Protein AF-A0A966YEK0-F1 (afdb_monomer)

Sequence (183 aa):
VADVGLSAVLDLAADDRSTSEAILEVGGLAARLVLQGGGRIACVAGLLDGRFVVAAWPLSGGGDAAPPITENFLGCDRQLFPAGLPARWQQTVPIAEATQPAPMRIGLRAIAGAARGVISRLVVWRDVCWLAHGSQNRWDVPPEQFFVLGDCPAASRDSRQWGPLPARAILGQVIPPASTSKR

Foldseek 3Di:
DWWKWKKFKKFKDFAQAWWKWKWWDAQQWIFIWIDGGGAIKIKIWTQDPNDTDIDMDGDDDPDDDDPFDWDQDPNDTDGDDDPDDPPVGDDGDTDPGDPDRDDTDIDMGTDDHDMDMDGPDMDMDTLPLPPQVPPDPDADADPQWAFDDDPPSSPDPGCSPVNTHGNVVDPDDDDDDPDPPDD

Mean predicted aligned error: 15.33 Å

Structure (mmCIF, N/CA/C/O backbone):
data_AF-A0A966YEK0-F1
#
_entry.id   AF-A0A966YEK0-F1
#
loop_
_atom_site.group_PDB
_atom_site.id
_atom_site.type_symbol
_atom_site.label_atom_id
_atom_site.label_alt_id
_atom_site.label_comp_id
_atom_site.label_asym_id
_atom_site.label_entity_id
_atom_site.label_seq_id
_atom_site.pdbx_PDB_ins_code
_atom_site.Cartn_x
_atom_site.Cartn_y
_atom_site.Cartn_z
_atom_site.occupancy
_atom_site.B_iso_or_equiv
_atom_site.auth_seq_id
_atom_site.auth_comp_id
_atom_site.auth_asym_id
_atom_site.auth_atom_id
_atom_site.pdbx_PDB_model_num
ATOM 1 N N . VAL A 1 1 ? -1.064 9.220 10.475 1.00 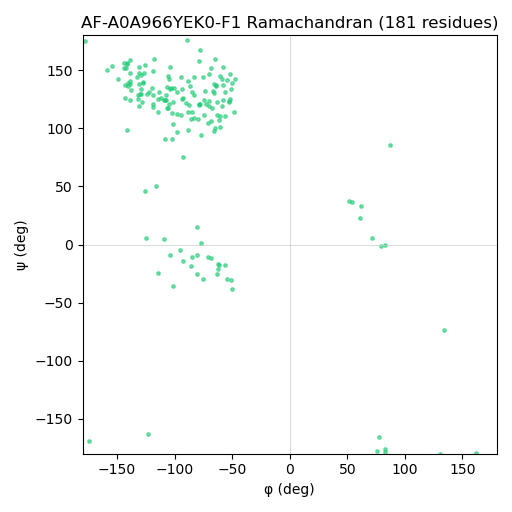51.22 1 VAL A N 1
ATOM 2 C CA . VAL A 1 1 ? -0.554 9.029 9.099 1.00 51.22 1 VAL A CA 1
ATOM 3 C C . VAL A 1 1 ? -1.375 7.908 8.498 1.00 51.22 1 VAL A C 1
ATOM 5 O O . VAL A 1 1 ? -1.586 6.931 9.198 1.00 51.22 1 VAL A O 1
ATOM 8 N N . ALA A 1 2 ? -1.967 8.096 7.318 1.00 60.78 2 ALA A N 1
ATOM 9 C CA . ALA A 1 2 ? -2.713 7.013 6.682 1.00 60.78 2 ALA A CA 1
ATOM 10 C C . ALA A 1 2 ? -1.697 6.067 6.042 1.00 60.78 2 ALA A C 1
ATOM 12 O O . ALA A 1 2 ? -0.919 6.515 5.202 1.00 60.78 2 ALA A O 1
ATOM 13 N N . ASP A 1 3 ? -1.702 4.801 6.443 1.00 76.06 3 ASP A N 1
ATOM 14 C CA . ASP A 1 3 ? -0.888 3.783 5.794 1.00 76.06 3 ASP A CA 1
ATOM 15 C C . ASP A 1 3 ? -1.487 3.517 4.413 1.00 76.06 3 ASP A C 1
ATOM 17 O O . ASP A 1 3 ? -2.585 2.981 4.247 1.00 76.06 3 ASP A O 1
ATOM 21 N N . VAL A 1 4 ? -0.811 4.049 3.405 1.00 83.06 4 VAL A N 1
ATOM 22 C CA . VAL A 1 4 ? -1.223 4.037 2.005 1.00 83.06 4 VAL A CA 1
ATOM 23 C C . VAL A 1 4 ? 0.002 3.816 1.151 1.00 83.06 4 VAL A C 1
ATOM 25 O O . VAL A 1 4 ? 1.120 4.165 1.534 1.00 83.06 4 VAL A O 1
ATOM 28 N N . GLY A 1 5 ? -0.215 3.302 -0.045 1.00 88.44 5 GLY A N 1
ATOM 29 C CA . GLY A 1 5 ? 0.845 3.189 -1.013 1.00 88.44 5 GLY A CA 1
ATOM 30 C C . GLY A 1 5 ? 0.359 2.702 -2.356 1.00 88.44 5 GLY A C 1
ATOM 31 O O . GLY A 1 5 ? -0.834 2.627 -2.656 1.00 88.44 5 GLY A O 1
ATOM 32 N N . LEU A 1 6 ? 1.330 2.370 -3.186 1.00 89.94 6 LEU A N 1
ATOM 33 C CA . LEU A 1 6 ? 1.117 1.826 -4.505 1.00 89.94 6 LEU A CA 1
ATOM 34 C C . LEU A 1 6 ? 1.973 0.583 -4.704 1.00 89.94 6 LEU A C 1
ATOM 36 O O . LEU A 1 6 ? 3.026 0.403 -4.091 1.00 89.94 6 LEU A O 1
ATOM 40 N N . SER A 1 7 ? 1.490 -0.289 -5.572 1.00 90.38 7 SER A N 1
ATOM 41 C CA . SER A 1 7 ? 2.252 -1.383 -6.150 1.00 90.38 7 SER A CA 1
ATOM 42 C C . SER A 1 7 ? 2.117 -1.302 -7.660 1.00 90.38 7 SER A C 1
ATOM 44 O O . SER A 1 7 ? 1.044 -0.987 -8.181 1.00 90.38 7 SER A O 1
ATOM 46 N N . ALA A 1 8 ? 3.209 -1.546 -8.365 1.00 91.69 8 ALA A N 1
ATOM 47 C CA . ALA A 1 8 ? 3.235 -1.457 -9.808 1.00 91.69 8 ALA A CA 1
ATOM 48 C C . ALA A 1 8 ? 4.094 -2.557 -10.424 1.00 91.69 8 ALA A C 1
ATOM 50 O O . ALA A 1 8 ? 5.005 -3.090 -9.787 1.00 91.69 8 ALA A O 1
ATOM 51 N N . VAL A 1 9 ? 3.784 -2.881 -11.676 1.00 91.75 9 VAL A N 1
ATOM 52 C CA . VAL A 1 9 ? 4.646 -3.679 -12.546 1.00 91.75 9 VAL A CA 1
ATOM 53 C C . VAL A 1 9 ? 5.150 -2.782 -13.665 1.00 91.75 9 VAL A C 1
ATOM 55 O O . VAL A 1 9 ? 4.360 -2.130 -14.350 1.00 91.75 9 VAL A O 1
ATOM 58 N N . LEU A 1 10 ? 6.469 -2.747 -13.816 1.00 90.88 10 LEU A N 1
ATOM 59 C CA . LEU A 1 10 ? 7.197 -2.029 -14.849 1.00 90.88 10 LEU A CA 1
ATOM 60 C C . LEU A 1 10 ? 7.683 -3.048 -15.876 1.00 90.88 10 LEU A C 1
ATOM 62 O O . LEU A 1 10 ? 8.433 -3.957 -15.525 1.00 90.88 10 LEU A O 1
ATOM 66 N N . ASP A 1 11 ? 7.281 -2.889 -17.131 1.00 90.69 11 ASP A N 1
ATOM 67 C CA . ASP A 1 11 ? 7.823 -3.676 -18.236 1.00 90.69 11 ASP A CA 1
ATOM 68 C C . ASP A 1 11 ? 8.822 -2.802 -19.003 1.00 90.69 11 ASP A C 1
ATOM 70 O O . ASP A 1 11 ? 8.448 -1.789 -19.602 1.00 90.69 11 ASP A O 1
ATOM 74 N N . LEU A 1 12 ? 10.103 -3.176 -18.944 1.00 88.56 12 LEU A N 1
ATOM 75 C CA . LEU A 1 12 ? 11.217 -2.473 -19.574 1.00 88.56 12 LEU A CA 1
ATOM 76 C C . LEU A 1 12 ? 11.703 -3.242 -20.805 1.00 88.56 12 LEU A C 1
ATOM 78 O O . LEU A 1 12 ? 12.214 -4.357 -20.702 1.00 88.56 12 LEU A O 1
ATOM 82 N N . ALA A 1 13 ? 11.589 -2.620 -21.972 1.00 87.00 13 ALA A N 1
ATOM 83 C CA . ALA A 1 13 ? 12.227 -3.056 -23.204 1.00 87.00 13 ALA A CA 1
ATOM 84 C C . ALA A 1 13 ? 13.519 -2.249 -23.390 1.00 87.00 13 ALA A C 1
ATOM 86 O O . ALA A 1 13 ? 13.485 -1.100 -23.842 1.00 87.00 13 ALA A O 1
ATOM 87 N N . ALA A 1 14 ? 14.644 -2.834 -22.980 1.00 81.00 14 ALA A N 1
ATOM 88 C CA . ALA A 1 14 ? 15.948 -2.185 -22.988 1.00 81.00 14 ALA A CA 1
ATOM 89 C C . ALA A 1 14 ? 17.077 -3.229 -23.092 1.00 81.00 14 ALA A C 1
ATOM 91 O O . ALA A 1 14 ? 16.889 -4.376 -22.686 1.00 81.00 14 ALA A O 1
ATOM 92 N N . ASP A 1 15 ? 18.231 -2.838 -23.637 1.00 80.00 15 ASP A N 1
ATOM 93 C CA . ASP A 1 15 ? 19.441 -3.670 -23.617 1.00 80.00 15 ASP A CA 1
ATOM 94 C C . ASP A 1 15 ? 20.137 -3.617 -22.242 1.00 80.00 15 ASP A C 1
ATOM 96 O O . ASP A 1 15 ? 19.839 -2.753 -21.418 1.00 80.00 15 ASP A O 1
ATOM 100 N N . ASP A 1 16 ? 21.098 -4.509 -21.989 1.00 76.31 16 ASP A N 1
ATOM 101 C CA . ASP A 1 16 ? 21.809 -4.597 -20.698 1.00 76.31 16 ASP A CA 1
ATOM 102 C C . ASP A 1 16 ? 22.610 -3.336 -20.330 1.00 76.31 16 ASP A C 1
ATOM 104 O O . ASP A 1 16 ? 23.014 -3.161 -19.179 1.00 76.31 16 ASP A O 1
ATOM 108 N N . ARG A 1 17 ? 22.867 -2.457 -21.305 1.00 78.31 17 ARG A N 1
ATOM 109 C CA . ARG A 1 17 ? 23.591 -1.190 -21.116 1.00 78.31 17 ARG A CA 1
ATOM 110 C C . ARG A 1 17 ? 22.652 -0.021 -20.841 1.00 78.31 17 ARG A C 1
ATOM 112 O O . ARG A 1 17 ? 23.101 1.039 -20.405 1.00 78.31 17 ARG A O 1
ATOM 119 N N . SER A 1 18 ? 21.362 -0.201 -21.088 1.00 84.00 18 SER A N 1
ATOM 120 C CA . SER A 1 18 ? 20.348 0.806 -20.857 1.00 84.00 18 SER A CA 1
ATOM 121 C C . SER A 1 18 ? 20.050 0.941 -19.373 1.00 84.00 18 SER A C 1
ATOM 123 O O . SER A 1 18 ? 20.049 -0.022 -18.604 1.00 84.00 18 SER A O 1
ATOM 125 N N . THR A 1 19 ? 19.785 2.174 -18.966 1.00 85.06 19 THR A N 1
ATOM 126 C CA . THR A 1 19 ? 19.440 2.515 -17.592 1.00 85.06 19 THR A CA 1
ATOM 127 C C . THR A 1 19 ? 18.179 3.365 -17.585 1.00 85.06 19 THR A C 1
ATOM 129 O O . THR A 1 19 ? 18.078 4.373 -18.290 1.00 85.06 19 THR A O 1
ATOM 132 N N . SER A 1 20 ? 17.221 2.957 -16.762 1.00 86.38 20 SER A N 1
ATOM 133 C CA . SER A 1 20 ? 15.974 3.664 -16.494 1.00 86.38 20 SER A CA 1
ATOM 134 C C . SER A 1 20 ? 15.889 4.062 -15.028 1.00 86.38 20 SER A C 1
ATOM 136 O O . SER A 1 20 ? 16.554 3.497 -14.165 1.00 86.38 20 SER A O 1
ATOM 138 N N . GLU A 1 21 ? 15.043 5.034 -14.745 1.00 88.00 21 GLU A N 1
ATOM 139 C CA . GLU A 1 21 ? 14.725 5.505 -13.413 1.00 88.00 21 GLU A CA 1
ATOM 140 C C . GLU A 1 21 ? 13.221 5.420 -13.187 1.00 88.00 21 GLU A C 1
ATOM 142 O O . GLU A 1 21 ? 12.446 5.931 -14.000 1.00 88.00 21 GLU A O 1
ATOM 147 N N . ALA A 1 22 ? 12.822 4.810 -12.072 1.00 87.62 22 ALA A N 1
ATOM 148 C CA . ALA A 1 22 ? 11.463 4.900 -11.562 1.00 87.62 22 ALA A CA 1
ATOM 149 C C . ALA A 1 22 ? 11.432 5.782 -10.310 1.00 87.62 22 ALA A C 1
ATOM 151 O O . ALA A 1 22 ? 12.203 5.566 -9.375 1.00 87.62 22 ALA A O 1
ATOM 152 N N . ILE A 1 23 ? 10.535 6.765 -10.293 1.00 88.19 23 ILE A N 1
ATOM 153 C CA . ILE A 1 23 ? 10.294 7.643 -9.144 1.00 88.19 23 ILE A CA 1
ATOM 154 C C . ILE A 1 23 ? 8.950 7.251 -8.543 1.00 88.19 23 ILE A C 1
ATOM 156 O O . ILE A 1 23 ? 7.949 7.229 -9.259 1.00 88.19 23 ILE A O 1
ATOM 160 N N . LEU A 1 24 ? 8.934 6.932 -7.250 1.00 86.69 24 LEU A N 1
ATOM 161 C CA . LEU A 1 24 ? 7.738 6.568 -6.496 1.00 86.69 24 LEU A CA 1
ATOM 162 C C . LEU A 1 24 ? 7.548 7.583 -5.376 1.00 86.69 24 LEU A C 1
ATOM 164 O O . LEU A 1 24 ? 8.426 7.700 -4.527 1.00 86.69 24 LEU A O 1
ATOM 168 N N . GLU A 1 25 ? 6.416 8.279 -5.353 1.00 86.62 25 GLU A N 1
ATOM 169 C CA . GLU A 1 25 ? 6.090 9.286 -4.340 1.00 86.62 25 GLU A CA 1
ATOM 170 C C . GLU A 1 25 ? 4.831 8.880 -3.569 1.00 86.62 25 GLU A C 1
ATOM 172 O O . GLU A 1 25 ? 3.797 8.582 -4.174 1.00 86.62 25 GLU A O 1
ATOM 177 N N . VAL A 1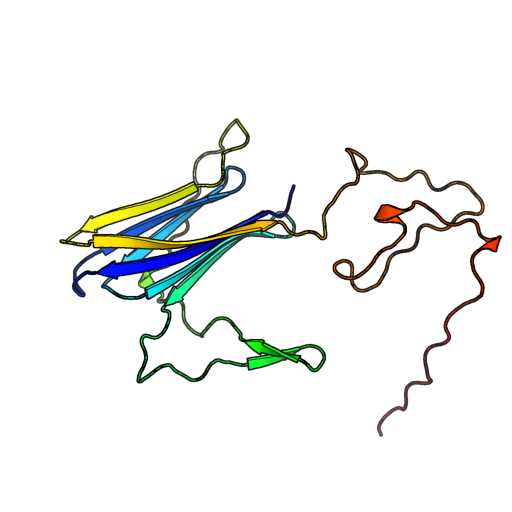 26 ? 4.909 8.876 -2.235 1.00 82.56 26 VAL A N 1
ATOM 178 C CA . VAL A 1 26 ? 3.791 8.606 -1.323 1.00 82.56 26 VAL A CA 1
ATOM 179 C C . VAL A 1 26 ? 3.910 9.490 -0.082 1.00 82.56 26 VAL A C 1
ATOM 181 O O . VAL A 1 26 ? 4.929 9.483 0.601 1.00 82.56 26 VAL A O 1
ATOM 184 N N . GLY A 1 27 ? 2.851 10.239 0.239 1.00 75.88 27 GLY A N 1
ATOM 185 C CA . GLY A 1 27 ? 2.766 10.995 1.495 1.00 75.88 27 GLY A CA 1
ATOM 186 C C . GLY A 1 27 ? 3.848 12.066 1.667 1.00 75.88 27 GLY A C 1
ATOM 187 O O . GLY A 1 27 ? 4.295 12.299 2.784 1.00 75.88 27 GLY A O 1
ATOM 188 N N . GLY A 1 28 ? 4.289 12.687 0.568 1.00 75.56 28 GLY A N 1
ATOM 189 C CA . GLY A 1 28 ? 5.357 13.697 0.568 1.00 75.56 28 GLY A CA 1
ATOM 190 C C . GLY A 1 28 ? 6.775 13.124 0.637 1.00 75.56 28 GLY A C 1
ATOM 191 O O . GLY A 1 28 ? 7.734 13.886 0.592 1.00 75.56 28 GLY A O 1
ATOM 192 N N . LEU A 1 29 ? 6.911 11.799 0.712 1.00 77.62 29 LEU A N 1
ATOM 193 C CA . LEU A 1 29 ? 8.180 11.088 0.623 1.00 77.62 29 LEU A CA 1
ATOM 194 C C . LEU A 1 29 ? 8.303 10.439 -0.746 1.00 77.62 29 LEU A C 1
ATOM 196 O O . LEU A 1 29 ? 7.304 10.096 -1.381 1.00 77.62 29 LEU A O 1
ATOM 200 N N . ALA A 1 30 ? 9.535 10.259 -1.200 1.00 80.69 30 ALA A N 1
ATOM 201 C CA . ALA A 1 30 ? 9.793 9.686 -2.501 1.00 80.69 30 ALA A CA 1
ATOM 202 C C . ALA A 1 30 ? 11.029 8.800 -2.495 1.00 80.69 30 ALA A C 1
ATOM 204 O O . ALA A 1 30 ? 11.966 9.008 -1.725 1.00 80.69 30 ALA A O 1
ATOM 205 N N . ALA A 1 31 ? 11.023 7.817 -3.385 1.00 79.75 31 ALA A N 1
ATOM 206 C CA . ALA A 1 31 ? 12.168 6.979 -3.669 1.00 79.75 31 ALA A CA 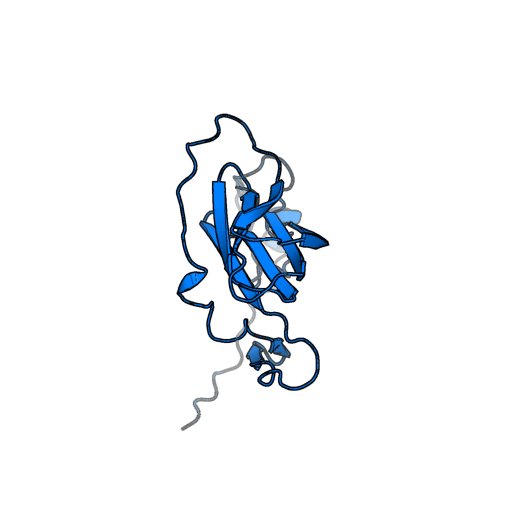1
ATOM 207 C C . ALA A 1 31 ? 12.476 6.973 -5.156 1.00 79.75 31 ALA A C 1
ATOM 209 O O . ALA A 1 31 ? 11.589 7.014 -6.012 1.00 79.75 31 ALA A O 1
ATOM 210 N N . ARG A 1 32 ? 13.770 6.857 -5.427 1.00 83.75 32 ARG A N 1
ATOM 211 C CA . ARG A 1 32 ? 14.346 6.713 -6.750 1.00 83.75 32 ARG A CA 1
ATOM 212 C C . ARG A 1 32 ? 14.862 5.287 -6.901 1.00 83.75 32 ARG A C 1
ATOM 214 O O . ARG A 1 32 ? 15.679 4.841 -6.105 1.00 83.75 32 ARG A O 1
ATOM 221 N N . LEU A 1 33 ? 14.404 4.578 -7.925 1.00 81.38 33 LEU A N 1
ATOM 222 C CA . LEU A 1 33 ? 14.909 3.258 -8.294 1.00 81.38 33 LEU A CA 1
ATOM 223 C C . LEU A 1 33 ? 15.690 3.372 -9.598 1.00 81.38 33 LEU A C 1
ATOM 225 O O . LEU A 1 33 ? 15.146 3.832 -10.600 1.00 81.38 33 LEU A O 1
ATOM 229 N N . VAL A 1 34 ? 16.948 2.931 -9.595 1.00 84.44 34 VAL A N 1
ATOM 230 C CA . VAL A 1 34 ? 17.792 2.892 -10.797 1.00 84.44 34 VAL A CA 1
ATOM 231 C C . VAL A 1 34 ? 17.758 1.479 -11.366 1.00 84.44 34 VAL A C 1
ATOM 233 O O . VAL A 1 34 ? 18.254 0.537 -10.758 1.00 84.44 34 VAL A O 1
ATOM 236 N N . LEU A 1 35 ? 17.148 1.322 -12.535 1.00 81.62 35 LEU A N 1
ATOM 237 C CA . LEU A 1 35 ? 16.867 0.038 -13.166 1.00 81.62 35 LEU A CA 1
ATOM 238 C C . LEU A 1 35 ? 17.815 -0.147 -14.351 1.00 81.62 35 LEU A C 1
ATOM 240 O O . LEU A 1 35 ? 17.796 0.638 -15.297 1.00 81.62 35 LEU A O 1
ATOM 244 N N . GLN A 1 36 ? 18.661 -1.170 -14.289 1.00 81.44 36 GLN A N 1
ATOM 245 C CA . GLN A 1 36 ? 19.602 -1.510 -15.361 1.00 81.44 36 GLN A CA 1
ATOM 246 C C . GLN A 1 36 ? 19.095 -2.708 -16.155 1.00 81.44 36 GLN A C 1
ATOM 248 O O . GLN A 1 36 ? 18.719 -3.713 -15.547 1.00 81.44 36 GLN A O 1
ATOM 253 N N . GLY A 1 37 ? 19.160 -2.615 -17.482 1.00 81.12 37 GLY A N 1
ATOM 254 C CA . GLY A 1 37 ? 18.690 -3.663 -18.381 1.00 81.12 37 GLY A CA 1
ATOM 255 C C . GLY A 1 37 ? 17.186 -3.626 -18.652 1.00 81.12 37 GLY A C 1
ATOM 256 O O . GLY A 1 37 ? 16.454 -2.747 -18.186 1.00 81.12 37 GLY A O 1
ATOM 257 N N . GLY A 1 38 ? 16.735 -4.596 -19.444 1.00 84.12 38 GLY A N 1
ATOM 258 C CA . GLY A 1 38 ? 15.321 -4.872 -19.678 1.00 84.12 38 GLY A CA 1
ATOM 259 C C . GLY A 1 38 ? 14.729 -5.860 -18.667 1.00 84.12 38 GLY A C 1
ATOM 260 O O . GLY A 1 38 ? 15.427 -6.423 -17.825 1.00 84.12 38 GLY A O 1
ATOM 261 N N . GLY A 1 39 ? 13.423 -6.095 -18.776 1.00 85.62 39 GLY A N 1
ATOM 262 C CA . GLY A 1 39 ? 12.703 -7.100 -17.996 1.00 85.62 39 GLY A CA 1
ATOM 263 C C . GLY A 1 39 ? 11.436 -6.574 -17.331 1.00 85.62 39 GLY A C 1
ATOM 264 O O . GLY A 1 39 ? 11.064 -5.408 -17.468 1.00 85.62 39 GLY A O 1
ATOM 265 N N . ARG A 1 40 ? 10.757 -7.468 -16.609 1.00 87.31 40 ARG A N 1
ATOM 266 C CA . ARG A 1 40 ? 9.568 -7.144 -15.815 1.00 87.31 40 ARG A CA 1
ATOM 267 C C . ARG A 1 40 ? 9.977 -6.949 -14.368 1.00 87.31 40 ARG A C 1
ATOM 269 O O . ARG A 1 40 ? 10.689 -7.782 -13.815 1.00 87.31 40 ARG A O 1
ATOM 276 N N . ILE A 1 41 ? 9.535 -5.867 -13.747 1.00 85.69 41 ILE A N 1
ATOM 277 C CA . ILE A 1 41 ? 9.949 -5.487 -12.395 1.00 85.69 41 ILE A CA 1
ATOM 278 C C . ILE A 1 41 ? 8.698 -5.160 -11.596 1.00 85.69 41 ILE A C 1
ATOM 280 O O . ILE A 1 41 ? 7.895 -4.329 -12.009 1.00 85.69 41 ILE A O 1
ATOM 284 N N . ALA A 1 42 ? 8.526 -5.809 -10.452 1.00 87.31 42 ALA A N 1
ATOM 285 C CA . ALA A 1 42 ? 7.535 -5.398 -9.472 1.00 87.31 42 ALA A CA 1
ATOM 286 C C . ALA A 1 42 ? 8.157 -4.366 -8.535 1.00 87.31 42 ALA A C 1
ATOM 288 O O . ALA A 1 42 ? 9.314 -4.500 -8.137 1.00 87.31 42 ALA A O 1
ATOM 289 N N . CYS A 1 43 ? 7.387 -3.352 -8.163 1.00 86.81 43 CYS A N 1
ATOM 290 C CA . CYS A 1 43 ? 7.774 -2.387 -7.146 1.00 86.81 43 CYS A CA 1
ATOM 291 C C . CYS A 1 43 ? 6.596 -2.045 -6.235 1.00 86.81 43 CYS A C 1
ATOM 293 O O . CYS A 1 43 ? 5.444 -2.002 -6.670 1.00 86.81 43 CYS A O 1
ATOM 295 N N . VAL A 1 44 ? 6.898 -1.772 -4.972 1.00 87.69 44 VAL A N 1
ATOM 296 C CA . VAL A 1 44 ? 5.960 -1.302 -3.955 1.00 87.69 44 VAL A CA 1
ATOM 297 C C . VAL A 1 44 ? 6.568 -0.097 -3.250 1.00 87.69 44 VAL A C 1
ATOM 299 O O . VAL A 1 44 ? 7.761 -0.092 -2.950 1.00 87.69 44 VAL A O 1
ATOM 302 N N . ALA A 1 45 ? 5.752 0.920 -2.999 1.00 87.81 45 ALA A N 1
ATOM 303 C CA . ALA A 1 45 ? 6.107 2.067 -2.176 1.00 87.81 45 ALA A CA 1
ATOM 304 C C . ALA A 1 45 ? 4.913 2.459 -1.313 1.00 87.81 45 ALA A C 1
ATOM 306 O O . ALA A 1 45 ? 3.784 2.468 -1.803 1.00 87.81 45 ALA A O 1
ATOM 307 N N . GLY A 1 46 ? 5.147 2.800 -0.052 1.00 86.56 46 GLY A N 1
ATOM 308 C CA . GLY A 1 46 ? 4.079 3.255 0.825 1.00 86.56 46 GLY A CA 1
ATOM 309 C C . GLY A 1 46 ? 4.540 3.656 2.212 1.00 86.56 46 GLY A C 1
ATOM 310 O O . GLY A 1 46 ? 5.706 3.505 2.570 1.00 86.56 46 GLY A O 1
ATOM 311 N N . LEU A 1 47 ? 3.595 4.174 2.984 1.00 80.31 47 LEU A N 1
ATOM 312 C CA . LEU A 1 47 ? 3.722 4.370 4.420 1.00 80.31 47 LEU A CA 1
ATOM 313 C C . LEU A 1 47 ? 3.136 3.140 5.117 1.00 80.31 47 LEU A C 1
ATOM 315 O O . LEU A 1 47 ? 2.002 2.760 4.831 1.00 80.31 47 LEU A O 1
ATOM 319 N N . LEU A 1 48 ? 3.933 2.512 5.978 1.00 74.06 48 LEU A N 1
ATOM 320 C CA . LEU A 1 48 ? 3.558 1.364 6.798 1.00 74.06 48 LEU A CA 1
ATOM 321 C C . LEU A 1 48 ? 3.977 1.649 8.241 1.00 74.06 48 LEU A C 1
ATOM 323 O O . LEU A 1 48 ? 5.164 1.871 8.495 1.00 74.06 48 LEU A O 1
ATOM 327 N N . ASP A 1 49 ? 3.027 1.690 9.172 1.00 69.56 49 ASP A N 1
ATOM 328 C CA . ASP A 1 49 ? 3.256 2.074 10.568 1.00 69.56 49 ASP A CA 1
ATOM 329 C C . ASP A 1 49 ? 4.010 3.415 10.694 1.00 69.56 49 ASP A C 1
ATOM 331 O O . ASP A 1 49 ? 4.905 3.593 11.526 1.00 69.56 49 ASP A O 1
ATOM 335 N N . GLY A 1 50 ? 3.702 4.369 9.804 1.00 67.31 50 GLY A N 1
ATOM 336 C CA . GLY A 1 50 ? 4.382 5.669 9.738 1.00 67.31 50 GLY A CA 1
ATOM 337 C C . GLY A 1 50 ? 5.821 5.637 9.200 1.00 67.31 50 GLY A C 1
ATOM 338 O O . GLY A 1 50 ? 6.483 6.675 9.185 1.00 67.31 50 GLY A O 1
ATOM 339 N N . ARG A 1 51 ? 6.316 4.486 8.732 1.00 71.50 51 ARG A N 1
ATOM 340 C CA . ARG A 1 51 ? 7.618 4.354 8.066 1.00 71.50 51 ARG A CA 1
ATOM 341 C C . ARG A 1 51 ? 7.437 4.290 6.560 1.00 71.50 51 ARG A C 1
ATOM 343 O O . ARG A 1 51 ? 6.596 3.552 6.057 1.00 71.50 51 ARG A O 1
ATOM 350 N N . PHE A 1 52 ? 8.260 5.031 5.830 1.00 76.31 52 PHE A N 1
ATOM 351 C CA . PHE A 1 52 ? 8.294 4.929 4.377 1.00 76.31 52 PHE A CA 1
ATOM 352 C C . PHE A 1 52 ? 9.069 3.686 3.960 1.00 76.31 52 PHE A C 1
ATOM 354 O O . PHE A 1 52 ? 10.242 3.527 4.303 1.00 76.31 52 PHE A O 1
ATOM 361 N N . VAL A 1 53 ? 8.394 2.805 3.235 1.00 78.75 53 VAL A N 1
ATOM 362 C CA . VAL A 1 53 ? 8.941 1.545 2.748 1.00 78.75 53 VAL A CA 1
ATOM 363 C C . VAL A 1 53 ? 8.886 1.529 1.234 1.00 78.75 53 VAL A C 1
ATOM 365 O O . VAL A 1 53 ? 7.869 1.875 0.632 1.00 78.75 53 VAL A O 1
ATOM 368 N N . VAL A 1 54 ? 9.989 1.112 0.617 1.00 80.38 54 VAL A N 1
ATOM 369 C CA . VAL A 1 54 ? 10.082 0.910 -0.827 1.00 80.38 54 VAL A CA 1
ATOM 370 C C . VAL A 1 54 ? 10.844 -0.373 -1.090 1.00 80.38 54 VAL A C 1
ATOM 372 O O . VAL A 1 54 ? 11.900 -0.607 -0.508 1.00 80.38 54 VAL A O 1
ATOM 375 N N . ALA A 1 55 ? 10.303 -1.202 -1.973 1.00 80.00 55 ALA A N 1
ATOM 376 C CA . ALA A 1 55 ? 10.955 -2.416 -2.430 1.00 80.00 55 ALA A CA 1
ATOM 377 C C . ALA A 1 55 ? 10.677 -2.632 -3.917 1.00 80.00 55 ALA A C 1
ATOM 379 O O . ALA A 1 55 ? 9.639 -2.223 -4.440 1.00 80.00 55 ALA A O 1
ATOM 380 N N . ALA A 1 56 ? 11.607 -3.293 -4.595 1.00 80.44 56 ALA A N 1
ATOM 381 C CA . ALA A 1 56 ? 11.443 -3.717 -5.975 1.00 80.44 56 ALA A CA 1
ATOM 382 C C . ALA A 1 56 ? 12.113 -5.071 -6.195 1.00 80.44 56 ALA A C 1
ATOM 384 O O . ALA A 1 56 ? 13.001 -5.456 -5.444 1.00 80.44 56 ALA A O 1
ATOM 385 N N . TRP A 1 57 ? 11.679 -5.825 -7.193 1.00 80.38 57 TRP A N 1
ATOM 386 C CA . TRP A 1 57 ? 12.307 -7.094 -7.546 1.00 80.38 57 TRP A CA 1
ATOM 387 C C . TRP A 1 57 ? 11.969 -7.472 -8.987 1.00 80.38 57 TRP A C 1
ATOM 389 O O . TRP A 1 57 ? 10.903 -7.100 -9.492 1.00 80.38 57 TRP A O 1
ATOM 399 N N . PRO A 1 58 ? 12.859 -8.204 -9.678 1.00 78.50 58 PRO A N 1
ATOM 400 C CA . PRO A 1 58 ? 12.531 -8.743 -10.986 1.00 78.50 58 PRO A CA 1
ATOM 401 C C . PRO A 1 58 ? 11.387 -9.755 -10.859 1.00 78.50 58 PRO A C 1
ATOM 403 O O . PRO A 1 58 ? 11.363 -10.593 -9.958 1.00 78.50 58 PRO A O 1
ATOM 406 N N . LEU A 1 59 ? 10.438 -9.686 -11.784 1.00 77.69 59 LEU A N 1
ATOM 407 C CA . LEU A 1 59 ? 9.462 -10.738 -12.012 1.00 77.69 59 LEU A CA 1
ATOM 408 C C . LEU A 1 59 ? 10.049 -11.683 -13.051 1.00 77.69 59 LEU A C 1
ATOM 410 O O . LEU A 1 59 ? 10.373 -11.264 -14.163 1.00 77.69 59 LEU A O 1
ATOM 414 N N . SER A 1 60 ? 10.190 -12.956 -12.697 1.00 68.69 60 SER A N 1
ATOM 415 C CA . SER A 1 60 ? 10.695 -13.958 -13.625 1.00 68.69 60 SER A CA 1
ATOM 416 C C . SER A 1 60 ? 9.792 -14.036 -14.859 1.00 68.69 60 SER A C 1
ATOM 418 O O . SER A 1 60 ? 8.597 -14.325 -14.761 1.00 68.69 60 SER A O 1
ATOM 420 N N . GLY A 1 61 ? 10.367 -13.762 -16.030 1.00 54.91 61 GLY A N 1
ATOM 421 C CA . GLY A 1 61 ? 9.814 -14.242 -17.293 1.00 54.91 61 GLY A CA 1
ATOM 422 C C . GLY A 1 61 ? 9.918 -15.765 -17.299 1.00 54.91 61 GLY A C 1
ATOM 423 O O . GLY A 1 61 ? 10.911 -16.298 -16.810 1.00 54.91 61 GLY A O 1
ATOM 424 N N . GLY A 1 62 ? 8.878 -16.462 -17.759 1.00 48.47 62 GLY A N 1
ATOM 425 C CA . GLY A 1 62 ? 8.800 -17.924 -17.696 1.00 48.47 62 GLY A CA 1
ATOM 426 C C . GLY A 1 62 ? 10.070 -18.634 -18.187 1.00 48.47 62 GLY A C 1
ATOM 427 O O . GLY A 1 62 ? 10.698 -18.193 -19.146 1.00 48.47 62 GLY A O 1
ATOM 428 N N . GLY A 1 63 ? 10.427 -19.729 -17.511 1.00 40.03 63 GLY A N 1
ATOM 429 C CA . GLY A 1 63 ? 11.569 -20.585 -17.841 1.00 40.03 63 GLY A CA 1
ATOM 430 C C . GLY A 1 63 ? 12.401 -20.940 -16.612 1.00 40.03 63 GLY A C 1
ATOM 431 O O . GLY A 1 63 ? 12.275 -22.044 -16.103 1.00 40.03 63 GLY A O 1
ATOM 432 N N . ASP A 1 64 ? 13.168 -19.977 -16.093 1.00 44.12 64 ASP A N 1
ATOM 433 C CA . ASP A 1 64 ? 14.191 -20.191 -15.050 1.00 44.12 64 ASP A CA 1
ATOM 434 C C . ASP A 1 64 ? 13.986 -19.277 -13.829 1.00 44.12 64 ASP A C 1
ATOM 436 O O . ASP A 1 64 ? 14.899 -18.624 -13.318 1.00 44.12 64 ASP A O 1
ATOM 440 N N . ALA A 1 65 ? 12.744 -19.183 -13.356 1.00 51.66 65 ALA A N 1
ATOM 441 C CA . ALA A 1 65 ? 12.462 -18.552 -12.075 1.00 51.66 65 ALA A CA 1
ATOM 442 C C . ALA A 1 65 ? 12.998 -19.447 -10.951 1.00 51.66 65 ALA A C 1
ATOM 444 O O . ALA A 1 65 ? 12.573 -20.599 -10.842 1.00 51.66 65 ALA A O 1
ATOM 445 N N . ALA A 1 66 ? 13.869 -18.924 -10.079 1.00 52.56 66 ALA A N 1
ATOM 446 C CA . ALA A 1 66 ? 14.086 -19.566 -8.786 1.00 52.56 66 ALA A CA 1
ATOM 447 C C . ALA A 1 66 ? 12.707 -19.797 -8.135 1.00 52.56 66 ALA A C 1
ATOM 449 O O . ALA A 1 66 ? 11.860 -18.895 -8.201 1.00 52.56 66 ALA A O 1
ATOM 450 N N . PRO A 1 67 ? 12.441 -20.992 -7.576 1.00 55.12 67 PRO A N 1
ATOM 451 C CA . PRO A 1 67 ? 11.127 -21.309 -7.043 1.00 55.12 67 PRO A CA 1
ATOM 452 C C . PRO A 1 67 ? 10.715 -20.245 -6.019 1.00 55.12 67 PRO A C 1
ATOM 454 O O . PRO A 1 67 ? 11.571 -19.746 -5.280 1.00 55.12 67 PRO A O 1
ATOM 457 N N . PRO A 1 68 ? 9.427 -19.859 -5.989 1.00 56.62 68 PRO A N 1
ATOM 458 C CA . PRO A 1 68 ? 8.937 -18.889 -5.025 1.00 56.62 68 PRO A CA 1
ATOM 459 C C . PRO A 1 68 ? 9.331 -19.343 -3.621 1.00 56.62 68 PRO A C 1
ATOM 461 O O . PRO A 1 68 ? 9.016 -20.458 -3.212 1.00 56.62 68 PRO A O 1
ATOM 464 N N . ILE A 1 69 ? 10.051 -18.487 -2.895 1.00 59.84 69 ILE A N 1
ATOM 465 C CA . ILE A 1 69 ? 10.364 -18.755 -1.495 1.00 59.84 69 ILE A CA 1
ATOM 466 C C . ILE A 1 69 ? 9.047 -18.610 -0.740 1.00 59.84 69 ILE A C 1
ATOM 468 O O . ILE A 1 69 ? 8.425 -17.548 -0.779 1.00 59.84 69 ILE A O 1
ATOM 472 N N . THR A 1 70 ? 8.600 -19.677 -0.093 1.00 59.53 70 THR A N 1
ATOM 473 C CA . THR A 1 70 ? 7.386 -19.676 0.722 1.00 59.53 70 THR A CA 1
ATOM 474 C C . THR A 1 70 ? 7.752 -19.892 2.177 1.00 59.53 70 THR A C 1
ATOM 476 O O . THR A 1 70 ? 8.491 -20.822 2.497 1.00 59.53 70 THR A O 1
ATOM 479 N N . GLU A 1 71 ? 7.217 -19.058 3.062 1.00 56.78 71 GLU A N 1
ATOM 480 C CA . GLU A 1 71 ? 7.216 -19.331 4.497 1.00 56.78 71 GLU A CA 1
ATOM 481 C C . GLU A 1 71 ? 5.817 -19.759 4.933 1.00 56.78 71 GLU A C 1
ATOM 483 O O . GLU A 1 71 ? 4.815 -19.223 4.451 1.00 56.78 71 GLU A O 1
ATOM 488 N N . ASN A 1 72 ? 5.742 -20.717 5.855 1.00 54.28 72 ASN A N 1
ATOM 489 C CA . ASN A 1 72 ? 4.477 -21.032 6.495 1.00 54.28 72 ASN A CA 1
ATOM 490 C C . ASN A 1 72 ? 4.218 -19.984 7.582 1.00 54.28 72 ASN A C 1
ATOM 492 O O . ASN A 1 72 ? 4.889 -19.967 8.615 1.00 54.28 72 ASN A O 1
ATOM 496 N N . PHE A 1 73 ? 3.257 -19.098 7.338 1.00 39.56 73 PHE A N 1
ATOM 497 C CA . PHE A 1 73 ? 2.834 -18.085 8.294 1.00 39.56 73 PHE A CA 1
ATOM 498 C C . PHE A 1 73 ? 1.395 -18.374 8.716 1.00 39.56 73 PHE A C 1
ATOM 500 O O . PHE A 1 73 ? 0.472 -18.294 7.905 1.00 39.56 73 PHE A O 1
ATOM 507 N N . LEU A 1 74 ? 1.205 -18.727 9.992 1.00 46.81 74 LEU A N 1
ATOM 508 C CA . LEU A 1 74 ? -0.101 -19.084 10.568 1.00 46.81 74 LEU A CA 1
ATOM 509 C C . LEU A 1 74 ? -0.840 -20.200 9.798 1.00 46.81 74 LEU A C 1
ATOM 511 O O . LEU A 1 74 ? -2.061 -20.169 9.678 1.00 46.81 74 LEU A O 1
ATOM 515 N N . GLY A 1 75 ? -0.113 -21.192 9.272 1.00 48.88 75 GLY A N 1
ATOM 516 C CA . GLY A 1 75 ? -0.707 -22.313 8.535 1.00 48.88 75 GLY A CA 1
ATOM 517 C C . GLY A 1 75 ? -0.999 -22.028 7.060 1.00 48.88 75 GLY A C 1
ATOM 518 O O . GLY A 1 75 ? -1.453 -22.930 6.361 1.00 48.88 75 GLY A O 1
ATOM 519 N N . CYS A 1 76 ? -0.706 -20.820 6.572 1.00 41.66 76 CYS A N 1
ATOM 520 C CA . CYS A 1 76 ? -0.811 -20.457 5.163 1.00 41.66 76 CYS A CA 1
ATOM 521 C C . CYS A 1 76 ? 0.581 -20.336 4.539 1.00 41.66 76 CYS A C 1
ATOM 523 O O . CYS A 1 76 ? 1.467 -19.695 5.110 1.00 41.66 76 CYS A O 1
ATOM 525 N N . ASP A 1 77 ? 0.754 -20.887 3.339 1.00 51.59 77 ASP A N 1
ATOM 526 C CA . ASP A 1 77 ? 1.974 -20.678 2.564 1.00 51.59 77 ASP A CA 1
ATOM 527 C C . ASP A 1 77 ? 1.961 -19.263 1.985 1.00 51.59 77 ASP A C 1
ATOM 529 O O . ASP A 1 77 ? 1.145 -18.910 1.128 1.00 51.59 77 ASP A O 1
ATOM 533 N N . ARG A 1 78 ? 2.862 -18.421 2.492 1.00 48.62 78 ARG A N 1
ATOM 534 C CA . ARG A 1 78 ? 3.017 -17.037 2.061 1.00 48.62 78 ARG A CA 1
ATOM 535 C C . ARG A 1 78 ? 4.215 -16.932 1.135 1.00 48.62 78 ARG A C 1
ATOM 537 O O . ARG A 1 78 ? 5.335 -17.247 1.527 1.00 48.62 78 ARG A O 1
ATOM 544 N N . GLN A 1 79 ? 3.987 -16.439 -0.080 1.00 56.25 79 GLN A N 1
ATOM 545 C CA . GLN A 1 79 ? 5.073 -16.104 -0.995 1.00 56.25 79 GLN A CA 1
ATOM 546 C C . GLN A 1 79 ? 5.860 -14.912 -0.435 1.00 56.25 79 GLN A C 1
ATOM 548 O O . GLN A 1 79 ? 5.316 -13.818 -0.259 1.00 56.25 79 GLN A O 1
ATOM 553 N N . LEU A 1 80 ? 7.134 -15.143 -0.139 1.00 57.62 80 LEU A N 1
ATOM 554 C CA . LEU A 1 80 ? 8.081 -14.120 0.275 1.00 57.62 80 LEU A CA 1
ATOM 555 C C . LEU A 1 80 ? 8.582 -13.328 -0.932 1.00 57.62 80 LEU A C 1
ATOM 557 O O . LEU A 1 80 ? 8.559 -13.797 -2.075 1.00 57.62 80 LEU A O 1
ATOM 561 N N . PHE A 1 81 ? 9.068 -12.115 -0.664 1.00 56.62 81 PHE A N 1
ATOM 562 C CA . PHE A 1 81 ? 9.836 -11.369 -1.654 1.00 56.62 81 PHE A CA 1
ATOM 563 C C . PHE A 1 81 ? 11.030 -12.232 -2.099 1.00 56.62 81 PHE A C 1
ATOM 565 O O . PHE A 1 81 ? 11.718 -12.791 -1.238 1.00 56.62 81 PHE A O 1
ATOM 572 N N . PRO A 1 82 ? 11.281 -12.381 -3.411 1.00 56.66 82 PRO A N 1
ATOM 573 C CA . PRO A 1 82 ? 12.423 -13.153 -3.881 1.00 56.66 82 PRO A CA 1
ATOM 574 C C . PRO A 1 82 ? 13.723 -12.565 -3.321 1.00 56.66 82 PRO A C 1
ATOM 576 O O . PRO A 1 82 ? 13.869 -11.347 -3.185 1.00 56.66 82 PRO A O 1
ATOM 579 N N . ALA A 1 83 ? 14.665 -13.440 -2.968 1.00 47.81 83 ALA A N 1
ATOM 580 C CA . ALA A 1 83 ? 15.941 -13.024 -2.407 1.00 47.81 83 ALA A CA 1
ATOM 581 C C . ALA A 1 83 ? 16.745 -12.195 -3.425 1.00 47.81 83 ALA A C 1
ATOM 583 O O . ALA A 1 83 ? 16.857 -12.566 -4.592 1.00 47.81 83 ALA A O 1
ATOM 584 N N . GLY A 1 84 ? 17.348 -11.099 -2.955 1.00 48.59 84 GLY A N 1
ATOM 585 C CA . GLY A 1 84 ? 18.284 -10.289 -3.733 1.00 48.59 84 GLY A CA 1
ATOM 586 C C . GLY A 1 84 ? 17.621 -9.209 -4.589 1.00 48.59 84 GLY A C 1
ATOM 587 O O . GLY A 1 84 ? 17.462 -9.358 -5.797 1.00 48.59 84 GLY A O 1
ATOM 588 N N . LEU A 1 85 ? 17.359 -8.045 -3.987 1.00 51.25 85 LEU A N 1
ATOM 589 C CA . LEU A 1 85 ? 17.408 -6.794 -4.744 1.00 51.25 85 LEU A CA 1
ATOM 590 C C . LEU A 1 85 ? 18.821 -6.684 -5.340 1.00 51.25 85 LEU A C 1
ATOM 592 O O . LEU A 1 85 ? 19.781 -6.716 -4.562 1.00 51.25 85 LEU A O 1
ATOM 596 N N . PRO A 1 86 ? 19.001 -6.526 -6.664 1.00 54.72 86 PRO A N 1
ATOM 597 C CA . PRO A 1 86 ? 20.319 -6.244 -7.211 1.00 54.72 86 PRO A CA 1
ATOM 598 C C . PRO A 1 86 ? 20.901 -5.037 -6.468 1.00 54.72 86 PRO A C 1
ATOM 600 O O . PRO A 1 86 ? 20.272 -3.983 -6.434 1.00 54.72 86 PRO A O 1
ATOM 603 N N . ALA A 1 87 ? 22.073 -5.180 -5.840 1.00 52.88 87 ALA A N 1
ATOM 604 C CA . ALA A 1 87 ? 22.669 -4.115 -5.016 1.00 52.88 87 ALA A CA 1
ATOM 605 C C . ALA A 1 87 ? 22.803 -2.790 -5.795 1.00 52.88 87 ALA A C 1
ATOM 607 O O . ALA A 1 87 ? 22.655 -1.704 -5.247 1.00 52.88 87 ALA A O 1
ATOM 608 N N . ARG A 1 88 ? 22.981 -2.905 -7.117 1.00 52.22 88 ARG A N 1
ATOM 609 C CA . ARG A 1 88 ? 23.028 -1.815 -8.101 1.00 52.22 88 ARG A CA 1
ATOM 610 C C . ARG A 1 88 ? 21.705 -1.068 -8.338 1.00 52.22 88 ARG A C 1
ATOM 612 O O . ARG A 1 88 ? 21.724 -0.043 -9.004 1.00 52.22 88 ARG A O 1
ATOM 619 N N . TRP A 1 89 ? 20.572 -1.578 -7.851 1.00 52.28 89 TRP A N 1
ATOM 620 C CA . TRP A 1 89 ? 19.247 -0.952 -7.994 1.00 52.28 89 TRP A CA 1
ATOM 621 C C . TRP A 1 89 ? 18.843 -0.099 -6.787 1.00 52.28 89 TRP A C 1
ATOM 623 O O . TRP A 1 89 ? 17.794 0.545 -6.808 1.00 52.28 89 TRP A O 1
ATOM 633 N N . GLN A 1 90 ? 19.657 -0.089 -5.729 1.00 53.12 90 GLN A N 1
ATOM 634 C CA . GLN A 1 90 ? 19.318 0.544 -4.461 1.00 53.12 90 GLN A CA 1
ATOM 635 C C . GLN A 1 90 ? 20.020 1.899 -4.337 1.00 53.12 90 GLN A C 1
ATOM 637 O O . GLN A 1 90 ? 21.211 1.967 -4.046 1.00 53.12 90 GLN A O 1
ATOM 642 N N . GLN A 1 91 ? 19.276 2.991 -4.528 1.00 52.53 91 GLN A N 1
ATOM 643 C CA . GLN A 1 91 ? 19.715 4.317 -4.096 1.00 52.53 91 GLN A CA 1
ATOM 644 C C . GLN A 1 91 ? 18.533 5.112 -3.534 1.00 52.53 91 GLN A C 1
ATOM 646 O O . GLN A 1 91 ? 17.768 5.727 -4.271 1.00 52.53 91 GLN A O 1
ATOM 651 N N . THR A 1 92 ? 18.402 5.140 -2.210 1.00 49.97 92 THR A N 1
ATOM 652 C CA . THR A 1 92 ? 17.427 5.999 -1.530 1.00 49.97 92 THR A CA 1
ATOM 653 C C . THR A 1 92 ? 17.969 7.425 -1.472 1.00 49.97 92 THR A C 1
ATOM 655 O O . THR A 1 92 ? 19.030 7.661 -0.896 1.00 49.97 92 THR A O 1
ATOM 658 N N . VAL A 1 93 ? 17.252 8.383 -2.060 1.00 52.31 93 VAL A N 1
ATOM 659 C CA . VAL A 1 93 ? 17.562 9.815 -1.950 1.00 52.31 93 VAL A CA 1
ATOM 660 C C . VAL A 1 93 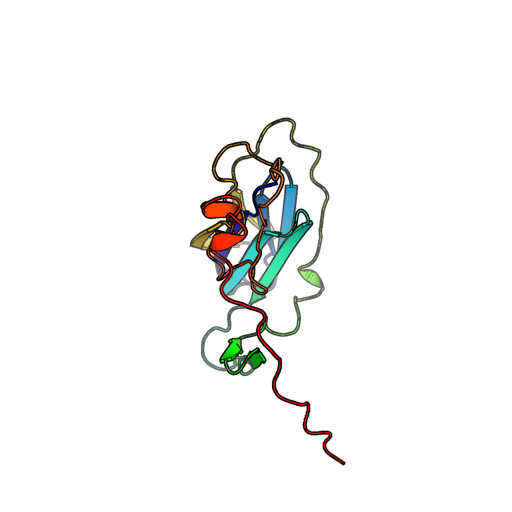? 16.418 10.477 -1.183 1.00 52.31 93 VAL A C 1
ATOM 662 O O . VAL A 1 93 ? 15.272 10.316 -1.600 1.00 52.31 93 VAL A O 1
ATOM 665 N N . PRO A 1 94 ? 16.681 11.207 -0.084 1.00 47.69 94 PRO A N 1
ATOM 666 C CA . PRO A 1 94 ? 15.653 12.016 0.560 1.00 47.69 94 PRO A CA 1
ATOM 667 C C . PRO A 1 94 ? 15.191 13.104 -0.416 1.00 47.69 94 PRO A C 1
ATOM 669 O O . PRO A 1 94 ? 16.013 13.890 -0.889 1.00 47.69 94 PRO A O 1
ATOM 672 N N . ILE A 1 95 ? 13.896 13.160 -0.733 1.00 51.97 95 ILE A N 1
ATOM 673 C CA . ILE A 1 95 ? 13.324 14.317 -1.433 1.00 51.97 95 ILE A CA 1
ATOM 674 C C . ILE A 1 95 ? 12.919 15.358 -0.387 1.00 51.97 95 ILE A C 1
ATOM 676 O O . ILE A 1 95 ? 12.396 15.008 0.670 1.00 51.97 95 ILE A O 1
ATOM 680 N N . ALA A 1 96 ? 13.232 16.624 -0.680 1.00 49.44 96 ALA A N 1
ATOM 681 C CA . ALA A 1 96 ? 12.937 17.772 0.168 1.00 49.44 96 ALA A CA 1
ATOM 682 C C . ALA A 1 96 ? 11.463 17.779 0.607 1.00 49.44 96 ALA A C 1
ATOM 684 O O . ALA A 1 96 ? 10.577 17.487 -0.196 1.00 49.44 96 ALA A O 1
ATOM 685 N N . GLU A 1 97 ? 11.227 18.114 1.877 1.00 46.09 97 GLU A N 1
ATOM 686 C CA . GLU A 1 97 ? 9.908 18.110 2.516 1.00 46.09 97 GLU A CA 1
ATOM 687 C C . GLU A 1 97 ? 8.858 18.838 1.661 1.00 46.09 97 GLU A C 1
ATOM 689 O O . GLU A 1 97 ? 8.918 20.052 1.453 1.00 46.09 97 GLU A O 1
ATOM 694 N N . ALA A 1 98 ? 7.870 18.094 1.159 1.00 44.59 98 ALA A N 1
ATOM 695 C CA . ALA A 1 98 ? 6.740 18.680 0.454 1.00 44.59 98 ALA A CA 1
ATOM 696 C C . ALA A 1 98 ? 5.781 19.347 1.458 1.00 44.59 98 ALA A C 1
ATOM 698 O O . ALA A 1 98 ? 5.270 18.708 2.373 1.00 44.59 98 ALA A O 1
ATOM 699 N N . THR A 1 99 ? 5.495 20.636 1.262 1.00 44.53 99 THR A N 1
ATOM 700 C CA . THR A 1 99 ? 4.681 21.480 2.166 1.00 44.53 99 THR A CA 1
ATOM 701 C C . THR A 1 99 ? 3.162 21.234 2.058 1.00 44.53 99 THR A C 1
ATOM 703 O O . THR A 1 99 ? 2.370 21.894 2.725 1.00 44.53 99 THR A O 1
ATOM 706 N N . GLN A 1 100 ? 2.722 20.300 1.212 1.00 45.19 100 GLN A N 1
ATOM 707 C CA . GLN A 1 100 ? 1.314 19.945 0.987 1.00 45.19 100 GLN A CA 1
ATOM 708 C C . GLN A 1 100 ? 1.161 18.423 0.869 1.00 45.19 100 GLN A C 1
ATOM 710 O O . GLN A 1 100 ? 2.148 17.757 0.548 1.00 45.19 100 GLN A O 1
ATOM 715 N N . PRO A 1 101 ?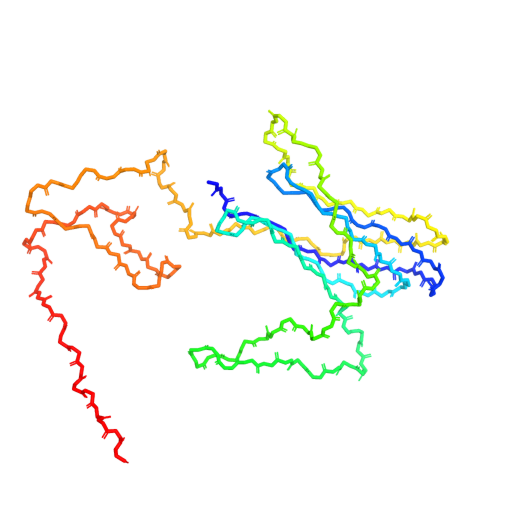 -0.040 17.842 1.095 1.00 52.69 101 PRO A N 1
ATOM 716 C CA . PRO A 1 101 ? -0.253 16.415 0.876 1.00 52.69 101 PRO A CA 1
ATOM 717 C C . PRO A 1 101 ? 0.009 16.086 -0.597 1.00 52.69 101 PRO A C 1
ATOM 719 O O . PRO A 1 101 ? -0.815 16.360 -1.470 1.00 52.69 101 PRO A O 1
ATOM 722 N N . ALA A 1 102 ? 1.190 15.538 -0.876 1.00 59.72 102 ALA A N 1
ATOM 723 C CA . ALA A 1 102 ? 1.570 15.179 -2.227 1.00 59.72 102 ALA A CA 1
ATOM 724 C C . ALA A 1 102 ? 0.671 14.024 -2.708 1.00 59.72 102 ALA A C 1
ATOM 726 O O . ALA A 1 102 ? 0.489 13.047 -1.969 1.00 59.72 102 ALA A O 1
ATOM 727 N N . PRO A 1 103 ? 0.095 14.107 -3.922 1.00 71.12 103 PRO A N 1
ATOM 728 C CA . PRO A 1 103 ? -0.585 12.966 -4.523 1.00 71.12 103 PRO A CA 1
ATOM 729 C C . PRO A 1 103 ? 0.388 11.784 -4.638 1.00 71.12 103 PRO A C 1
ATOM 731 O O . PRO A 1 103 ? 1.593 11.986 -4.768 1.00 71.12 103 PRO A O 1
ATOM 734 N N . MET A 1 104 ? -0.123 10.549 -4.619 1.00 84.38 104 MET A N 1
ATOM 735 C CA . MET A 1 104 ? 0.706 9.388 -4.957 1.00 84.38 104 MET A CA 1
ATOM 736 C C . MET A 1 104 ? 1.107 9.462 -6.428 1.00 84.38 104 MET A C 1
ATOM 738 O O . MET A 1 104 ? 0.248 9.654 -7.293 1.00 84.38 104 MET A O 1
ATOM 742 N N . ARG A 1 105 ? 2.398 9.304 -6.719 1.00 87.62 105 ARG A N 1
ATOM 743 C CA . ARG A 1 105 ? 2.926 9.379 -8.086 1.00 87.62 105 ARG A CA 1
ATOM 744 C C . ARG A 1 105 ? 3.846 8.209 -8.363 1.00 87.62 105 ARG A C 1
ATOM 746 O O . ARG A 1 105 ? 4.617 7.784 -7.508 1.00 87.62 105 ARG A O 1
ATOM 753 N N . ILE A 1 106 ? 3.786 7.734 -9.597 1.00 90.00 106 ILE A N 1
ATOM 754 C CA . ILE A 1 106 ? 4.801 6.862 -10.162 1.00 90.00 106 ILE A CA 1
ATOM 755 C C . ILE A 1 106 ? 5.184 7.399 -11.537 1.00 90.00 106 ILE A C 1
ATOM 757 O O . ILE A 1 106 ? 4.322 7.702 -12.362 1.00 90.00 106 ILE A O 1
ATOM 761 N N . GLY A 1 107 ? 6.481 7.566 -11.758 1.00 88.50 107 GLY A N 1
ATOM 762 C CA . GLY A 1 107 ? 7.048 8.022 -13.020 1.00 88.50 107 GLY A CA 1
ATOM 763 C C . GLY A 1 107 ? 8.151 7.081 -13.468 1.00 88.50 107 GLY A C 1
ATOM 764 O O . GLY A 1 107 ? 8.869 6.535 -12.637 1.00 88.50 107 GLY A O 1
ATOM 765 N N . LEU A 1 108 ? 8.285 6.903 -14.779 1.00 89.50 108 LEU A N 1
ATOM 766 C CA . LEU A 1 108 ? 9.323 6.081 -15.388 1.00 89.50 108 LEU A CA 1
ATOM 767 C C . LEU A 1 108 ? 10.019 6.886 -16.482 1.00 89.50 108 LEU A C 1
ATOM 769 O O . LEU A 1 108 ? 9.359 7.477 -17.338 1.00 89.50 108 LEU A O 1
ATOM 773 N N . ARG A 1 109 ? 11.350 6.920 -16.451 1.00 87.69 109 ARG A N 1
ATOM 774 C CA . ARG A 1 109 ? 12.168 7.701 -17.382 1.00 87.69 109 ARG A CA 1
ATOM 775 C C . ARG A 1 109 ? 13.418 6.926 -17.790 1.00 87.69 109 ARG A C 1
ATOM 777 O O . ARG A 1 109 ? 14.116 6.394 -16.940 1.00 87.69 109 ARG A O 1
ATOM 784 N N . ALA A 1 110 ? 13.758 6.935 -19.076 1.00 85.19 110 ALA A N 1
ATOM 785 C CA . ALA A 1 110 ? 15.071 6.491 -19.543 1.00 85.19 110 ALA A CA 1
ATOM 786 C C . ALA A 1 110 ? 16.144 7.540 -19.198 1.00 85.19 110 ALA A C 1
ATOM 788 O O . ALA A 1 110 ? 15.951 8.731 -19.463 1.00 85.19 110 ALA A O 1
ATOM 789 N N . ILE A 1 111 ? 17.268 7.110 -18.619 1.00 84.06 111 ILE A N 1
ATOM 790 C CA . ILE A 1 111 ? 18.388 7.996 -18.255 1.00 84.06 111 ILE A CA 1
ATOM 791 C C . ILE A 1 111 ? 19.666 7.715 -19.053 1.00 84.06 111 ILE A C 1
ATOM 793 O O . ILE A 1 111 ? 20.461 8.631 -19.247 1.00 84.06 111 ILE A O 1
ATOM 797 N N . ALA A 1 112 ? 19.844 6.497 -19.570 1.00 82.81 112 ALA A N 1
ATOM 798 C CA . ALA A 1 112 ? 20.905 6.153 -20.516 1.00 82.81 112 ALA A CA 1
ATOM 799 C C . ALA A 1 112 ? 20.449 5.029 -21.459 1.00 82.81 112 ALA A C 1
ATOM 801 O O . ALA A 1 112 ? 19.768 4.100 -21.028 1.00 82.81 112 ALA A O 1
ATOM 802 N N . GLY A 1 113 ? 20.850 5.093 -22.731 1.00 78.25 113 GLY A N 1
ATOM 803 C CA . GLY A 1 113 ? 20.453 4.114 -23.751 1.00 78.25 113 GLY A CA 1
ATOM 804 C C . GLY A 1 113 ? 19.015 4.286 -24.261 1.00 78.25 113 GLY A C 1
ATOM 805 O O . GLY A 1 113 ? 18.304 5.223 -23.895 1.00 78.25 113 GLY A O 1
ATOM 806 N N . ALA A 1 114 ? 18.596 3.382 -25.148 1.00 66.25 114 ALA A N 1
ATOM 807 C CA . ALA A 1 114 ? 17.256 3.364 -25.728 1.00 66.25 114 ALA A CA 1
ATOM 808 C C . ALA A 1 114 ? 16.334 2.454 -24.903 1.00 66.25 114 ALA A C 1
ATOM 810 O O . ALA A 1 114 ? 16.014 1.341 -25.312 1.00 66.25 114 ALA A O 1
ATOM 811 N N . ALA A 1 115 ? 15.904 2.928 -23.734 1.00 74.88 115 ALA A N 1
ATOM 812 C CA . ALA A 1 115 ? 14.933 2.213 -22.913 1.00 74.88 115 ALA A CA 1
ATOM 813 C C . ALA A 1 115 ? 13.504 2.680 -23.223 1.00 74.88 115 ALA A C 1
ATOM 815 O O . ALA A 1 115 ? 13.191 3.870 -23.136 1.00 74.88 115 ALA A O 1
ATOM 816 N N . ARG A 1 116 ? 12.616 1.737 -23.553 1.00 82.88 116 ARG A N 1
ATOM 817 C CA . ARG A 1 116 ? 11.163 1.950 -23.514 1.00 82.88 116 ARG A CA 1
ATOM 818 C C . ARG A 1 116 ? 10.613 1.247 -22.289 1.00 82.88 116 ARG A C 1
ATOM 820 O O . ARG A 1 116 ? 10.943 0.095 -22.039 1.00 82.88 116 ARG A O 1
ATOM 827 N N . GLY A 1 117 ? 9.765 1.933 -21.541 1.00 85.94 117 GLY A N 1
ATOM 828 C CA . GLY A 1 117 ? 9.188 1.388 -20.327 1.00 85.94 117 GLY A CA 1
ATOM 829 C C . GLY A 1 117 ? 7.718 1.740 -20.216 1.00 85.94 117 GLY A C 1
ATOM 830 O O . GLY A 1 117 ? 7.323 2.855 -20.557 1.00 85.94 117 GLY A O 1
ATOM 831 N N . VAL A 1 118 ? 6.918 0.796 -19.734 1.00 90.88 118 VAL A N 1
ATOM 832 C CA . VAL A 1 118 ? 5.501 1.013 -19.438 1.00 90.88 118 VAL A CA 1
ATOM 833 C C . VAL A 1 118 ? 5.166 0.508 -18.044 1.00 90.88 118 VAL A C 1
ATOM 835 O O . VAL A 1 118 ? 5.736 -0.469 -17.562 1.00 90.88 118 VAL A O 1
ATOM 838 N N . ILE A 1 119 ? 4.213 1.177 -17.403 1.00 92.00 119 ILE A N 1
ATOM 839 C CA . ILE A 1 119 ? 3.599 0.702 -16.165 1.00 92.00 119 ILE A CA 1
ATOM 840 C C . ILE A 1 119 ? 2.427 -0.187 -16.582 1.00 92.00 119 ILE A C 1
ATOM 842 O O . ILE A 1 119 ? 1.371 0.320 -16.954 1.00 92.00 119 ILE A O 1
ATOM 846 N N . SER A 1 120 ? 2.619 -1.504 -16.588 1.00 91.62 120 SER A N 1
ATOM 847 C CA . SER A 1 120 ? 1.613 -2.450 -17.095 1.00 91.62 120 SER A CA 1
ATOM 848 C C . SER A 1 120 ? 0.578 -2.861 -16.059 1.00 91.62 120 SER A C 1
ATOM 850 O O . SER A 1 120 ? -0.507 -3.328 -16.405 1.00 91.62 120 SER A O 1
ATOM 852 N N . ARG A 1 121 ? 0.881 -2.657 -14.776 1.00 90.94 121 ARG A N 1
ATOM 853 C CA . ARG A 1 121 ? -0.073 -2.821 -13.682 1.00 90.94 121 ARG A CA 1
ATOM 854 C C . ARG A 1 121 ? 0.177 -1.752 -12.637 1.00 90.94 121 ARG A C 1
ATOM 856 O O . ARG A 1 121 ? 1.324 -1.508 -12.284 1.00 90.94 121 ARG A O 1
ATOM 863 N N . LEU A 1 122 ? -0.894 -1.162 -12.123 1.00 92.00 122 LEU A N 1
ATOM 864 C CA . LEU A 1 122 ? -0.854 -0.213 -11.020 1.00 92.00 122 LEU A CA 1
ATOM 865 C C . LEU A 1 122 ? -2.018 -0.521 -10.084 1.00 92.00 122 LEU A C 1
ATOM 867 O O . LEU A 1 122 ? -3.169 -0.568 -10.513 1.00 92.00 122 LEU A O 1
ATOM 871 N N . VAL A 1 123 ? -1.712 -0.747 -8.814 1.00 89.12 123 VAL A N 1
ATOM 872 C CA . VAL A 1 123 ? -2.702 -0.935 -7.758 1.00 89.12 123 VAL A CA 1
ATOM 873 C C . VAL A 1 123 ? -2.350 0.009 -6.627 1.00 89.12 123 VAL A C 1
ATOM 875 O O . VAL A 1 123 ? -1.248 -0.044 -6.083 1.00 89.12 123 VAL A O 1
ATOM 878 N N . VAL A 1 124 ? -3.301 0.860 -6.270 1.00 86.31 124 VAL A N 1
ATOM 879 C CA . VAL A 1 124 ? -3.232 1.659 -5.052 1.00 86.31 124 VAL A CA 1
ATOM 880 C C . VAL A 1 124 ? -3.771 0.813 -3.913 1.00 86.31 124 VAL A C 1
ATOM 882 O O . VAL A 1 124 ? -4.838 0.211 -4.034 1.00 86.31 124 VAL A O 1
ATOM 885 N N . TRP A 1 125 ? -3.035 0.768 -2.813 1.00 78.19 125 TRP A N 1
ATOM 886 C CA . TRP A 1 125 ? -3.466 0.109 -1.598 1.00 78.19 125 TRP A CA 1
ATOM 887 C C . TRP A 1 125 ? -3.556 1.126 -0.470 1.00 78.19 125 TRP A C 1
ATOM 889 O O . TRP A 1 125 ? -2.846 2.129 -0.408 1.00 78.19 125 TRP A O 1
ATOM 899 N N . ARG A 1 126 ? -4.483 0.851 0.431 1.00 69.81 126 ARG A N 1
ATOM 900 C CA . ARG A 1 126 ? -4.605 1.527 1.707 1.00 69.81 126 ARG A CA 1
ATOM 901 C C . ARG A 1 126 ? -4.683 0.432 2.737 1.00 69.81 126 ARG A C 1
ATOM 903 O O . ARG A 1 126 ? -5.430 -0.526 2.538 1.00 69.81 126 ARG A O 1
ATOM 910 N N . ASP A 1 127 ? -3.924 0.577 3.806 1.00 64.56 127 ASP A N 1
ATOM 911 C CA . ASP A 1 127 ? -4.148 -0.258 4.958 1.00 64.56 127 ASP A CA 1
ATOM 912 C C . ASP A 1 127 ? -5.548 0.051 5.506 1.00 64.56 127 ASP A C 1
ATOM 914 O O . ASP A 1 127 ? -5.855 1.153 5.976 1.00 64.56 127 ASP A O 1
ATOM 918 N N . VAL A 1 128 ? -6.438 -0.926 5.361 1.00 49.38 128 VAL A N 1
ATOM 919 C CA . VAL A 1 128 ? -7.831 -0.844 5.811 1.00 49.38 128 VAL A CA 1
ATOM 920 C C . VAL A 1 128 ? -7.893 -0.887 7.346 1.00 49.38 128 VAL A C 1
ATOM 922 O O . VAL A 1 128 ? -8.920 -0.556 7.938 1.00 49.38 128 VAL A O 1
ATOM 925 N N . CYS A 1 129 ? -6.777 -1.210 8.006 1.00 44.88 129 CYS A N 1
ATOM 926 C CA . CYS A 1 129 ? -6.681 -1.380 9.452 1.00 44.88 129 CYS A CA 1
ATOM 927 C C . CYS A 1 129 ? -6.558 -0.051 10.223 1.00 44.88 129 CYS A C 1
ATOM 929 O O . CYS A 1 129 ? -6.729 -0.038 11.442 1.00 44.88 129 CYS A O 1
ATOM 931 N N . TRP A 1 130 ? -6.362 1.071 9.516 1.00 41.84 130 TRP A N 1
ATOM 932 C CA . TRP A 1 130 ? -6.367 2.440 10.052 1.00 41.84 130 TRP A CA 1
ATOM 933 C C . TRP A 1 130 ? -7.512 3.286 9.470 1.00 41.84 130 TRP A C 1
ATOM 935 O O . TRP A 1 130 ? -7.340 4.418 8.999 1.00 41.84 130 TRP A O 1
ATOM 945 N N . LEU A 1 131 ? -8.737 2.762 9.513 1.00 41.28 131 LEU A N 1
ATOM 946 C CA . LEU A 1 131 ? -9.898 3.645 9.529 1.00 41.28 131 LEU A CA 1
ATOM 947 C C . LEU A 1 131 ? -10.034 4.209 10.942 1.00 41.28 131 LEU A C 1
ATOM 949 O O . LEU A 1 131 ? -10.685 3.617 11.799 1.00 41.28 131 LEU A O 1
ATOM 953 N N . ALA A 1 132 ? -9.466 5.394 11.167 1.00 40.81 132 ALA A N 1
ATOM 954 C CA . ALA A 1 132 ? -10.113 6.298 12.101 1.00 40.81 132 ALA A CA 1
ATOM 955 C C . ALA A 1 132 ? -11.540 6.496 11.563 1.00 40.81 132 ALA A C 1
ATOM 957 O O . ALA A 1 132 ? -11.732 7.030 10.466 1.00 40.81 132 ALA A O 1
ATOM 958 N N . HIS A 1 133 ? -12.545 5.969 12.262 1.00 39.81 133 HIS A N 1
ATOM 959 C CA . HIS A 1 133 ? -13.910 6.419 12.031 1.00 39.81 133 HIS A CA 1
ATOM 960 C C . HIS A 1 1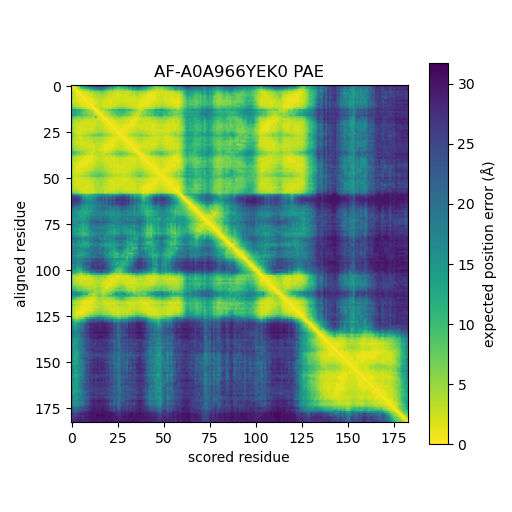33 ? -13.950 7.884 12.485 1.00 39.81 133 HIS A C 1
ATOM 962 O O . HIS A 1 133 ? -13.997 8.181 13.674 1.00 39.81 133 HIS A O 1
ATOM 968 N N . GLY A 1 134 ? -13.829 8.806 11.526 1.00 48.62 134 GLY A N 1
ATOM 969 C CA . GLY A 1 134 ? -13.727 10.242 11.792 1.00 48.62 134 GLY A CA 1
ATOM 970 C C . GLY A 1 134 ? -12.339 10.695 12.267 1.00 48.62 134 GLY A C 1
ATOM 971 O O . GLY A 1 134 ? -11.347 9.987 12.139 1.00 48.62 134 GLY A O 1
ATOM 972 N N . SER A 1 135 ? -12.251 11.910 12.807 1.00 49.22 135 SER A N 1
ATOM 973 C CA . SER A 1 135 ? -11.013 12.511 13.334 1.00 49.22 135 SER A CA 1
ATOM 974 C C . SER A 1 135 ? -10.647 12.028 14.746 1.00 49.22 135 SER A C 1
ATOM 976 O O . SER A 1 135 ? -9.860 12.673 15.439 1.00 49.22 135 SER A O 1
ATOM 978 N N . GLN A 1 136 ? -11.258 10.939 15.213 1.00 60.31 136 GLN A N 1
ATOM 979 C CA . GLN A 1 136 ? -11.186 10.523 16.605 1.00 60.31 136 GLN A CA 1
ATOM 980 C C . GLN A 1 136 ? -9.932 9.680 16.863 1.00 60.31 136 GLN A C 1
ATOM 982 O O . GLN A 1 136 ? -9.828 8.533 16.440 1.00 60.31 136 GLN A O 1
ATOM 987 N N . ASN A 1 137 ? -8.969 10.271 17.571 1.00 65.50 137 ASN A N 1
ATOM 988 C CA . ASN A 1 137 ? -7.718 9.639 18.006 1.00 65.50 137 ASN A CA 1
ATOM 989 C C . ASN A 1 137 ? -7.671 9.387 19.526 1.00 65.50 137 ASN A C 1
ATOM 991 O O . ASN A 1 137 ? -6.646 8.956 20.050 1.00 65.50 137 ASN A O 1
ATOM 995 N N . ARG A 1 138 ? -8.771 9.676 20.230 1.00 73.81 138 ARG A N 1
ATOM 996 C CA . ARG A 1 138 ? -8.920 9.548 21.679 1.00 73.81 138 ARG A CA 1
ATOM 997 C C . ARG A 1 138 ? -10.293 8.974 22.013 1.00 73.81 138 ARG A C 1
ATOM 999 O O . ARG A 1 138 ? -11.303 9.400 21.450 1.00 73.81 138 ARG A O 1
ATOM 1006 N N . TRP A 1 139 ? -10.309 8.058 22.975 1.00 79.56 139 TRP A N 1
ATOM 1007 C CA . TRP A 1 139 ? -11.521 7.505 23.564 1.00 79.56 139 TRP A CA 1
ATOM 1008 C C . TRP A 1 139 ? -11.549 7.839 25.047 1.00 79.56 139 TRP A C 1
ATOM 1010 O O . TRP A 1 139 ? -10.663 7.426 25.793 1.00 79.56 139 TRP A O 1
ATOM 1020 N N . ASP A 1 140 ? -12.563 8.586 25.467 1.00 85.69 140 ASP A N 1
ATOM 1021 C CA . ASP A 1 140 ? -12.883 8.712 26.882 1.00 85.69 140 ASP A CA 1
ATOM 1022 C C . ASP A 1 140 ? -13.732 7.498 27.257 1.00 85.69 140 ASP A C 1
ATOM 1024 O O . ASP A 1 140 ? -14.863 7.357 26.794 1.00 85.69 140 ASP A O 1
ATOM 1028 N N . VAL A 1 141 ? -13.151 6.581 28.031 1.00 92.31 141 VAL A N 1
ATOM 1029 C CA . VAL A 1 141 ? -13.824 5.356 28.474 1.00 92.31 141 VAL A CA 1
ATOM 1030 C C . VAL A 1 141 ? -14.553 5.664 29.782 1.00 92.31 141 VAL A C 1
ATOM 1032 O O . VAL A 1 141 ? -13.889 5.964 30.778 1.00 92.31 141 VAL A O 1
ATOM 1035 N N . PRO A 1 142 ? -15.897 5.633 29.810 1.00 88.75 142 PRO A N 1
ATOM 1036 C CA . PRO A 1 142 ? -16.644 5.909 31.028 1.00 88.75 142 PRO A CA 1
ATOM 1037 C C . PRO A 1 142 ? -16.383 4.850 32.110 1.00 88.75 142 PRO A C 1
ATOM 1039 O O . PRO A 1 142 ? -16.011 3.718 31.786 1.00 88.75 142 PRO A O 1
ATOM 1042 N N . PRO A 1 143 ? -16.647 5.171 33.389 1.00 93.69 143 PRO A N 1
ATOM 1043 C CA . PRO A 1 143 ? -16.711 4.163 34.443 1.00 93.69 143 PRO A CA 1
ATOM 1044 C C . PRO A 1 143 ? -17.649 3.012 34.055 1.00 93.69 143 PRO A C 1
ATOM 1046 O O . PRO A 1 143 ? -18.654 3.231 33.374 1.00 93.69 143 PRO A O 1
ATOM 1049 N N . GLU A 1 144 ? -17.332 1.794 34.498 1.00 94.25 144 GLU A N 1
ATOM 1050 C CA . GLU A 1 144 ? -18.101 0.575 34.192 1.00 94.25 144 GLU A CA 1
ATOM 1051 C C . GLU A 1 144 ? -18.183 0.224 32.695 1.00 94.25 144 GLU A C 1
ATOM 1053 O O . GLU A 1 144 ? -19.092 -0.496 32.259 1.00 94.25 144 GLU A O 1
ATOM 1058 N N . GLN A 1 145 ? -17.234 0.716 31.894 1.00 95.81 145 GLN A N 1
ATOM 1059 C CA . GLN A 1 145 ? -17.068 0.324 30.501 1.00 95.81 145 GLN A CA 1
ATOM 1060 C C . GLN A 1 145 ? -15.653 -0.169 30.206 1.00 95.81 145 GLN A C 1
ATOM 1062 O O . GLN A 1 145 ? -14.680 0.209 30.854 1.00 95.81 145 GLN A O 1
ATOM 1067 N N . PHE A 1 146 ? -15.553 -1.010 29.184 1.00 93.69 146 PHE A N 1
ATOM 1068 C CA . PHE A 1 146 ? -14.315 -1.615 28.724 1.00 93.69 146 PHE A CA 1
ATOM 1069 C C . PHE A 1 146 ? -14.082 -1.272 27.260 1.00 93.69 146 PHE A C 1
ATOM 1071 O O . PHE A 1 146 ? -14.966 -1.441 26.421 1.00 93.69 146 PHE A O 1
ATOM 1078 N N . PHE A 1 147 ? -12.871 -0.824 26.946 1.0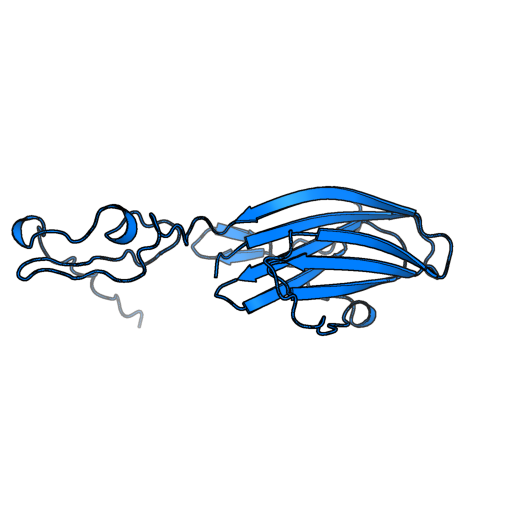0 93.31 147 PHE A N 1
ATOM 1079 C CA . PHE A 1 147 ? -12.410 -0.690 25.571 1.00 93.31 147 PHE A CA 1
ATOM 1080 C C . PHE A 1 147 ? -11.654 -1.961 25.192 1.00 93.31 147 PHE A C 1
ATOM 1082 O O . PHE A 1 147 ? -10.589 -2.228 25.745 1.00 93.31 147 PHE A O 1
ATOM 1089 N N . VAL A 1 148 ? -12.217 -2.768 24.293 1.00 91.44 148 VAL A N 1
ATOM 1090 C CA . VAL A 1 148 ? -11.645 -4.069 23.925 1.00 91.44 148 VAL A CA 1
ATOM 1091 C C . VAL A 1 148 ? -10.996 -4.009 22.551 1.00 91.44 148 VAL A C 1
ATOM 1093 O O . VAL A 1 148 ? -11.467 -3.317 21.648 1.00 91.44 148 VAL A O 1
ATOM 1096 N N . LEU A 1 149 ? -9.903 -4.752 22.403 1.00 87.38 149 LEU A N 1
ATOM 1097 C CA . LEU A 1 149 ? -9.132 -4.876 21.174 1.00 87.38 149 LEU A CA 1
ATOM 1098 C C . LEU A 1 149 ? -8.961 -6.353 20.847 1.00 87.38 149 LEU A C 1
ATOM 1100 O O . LEU A 1 149 ? -8.737 -7.163 21.744 1.00 87.38 149 LEU A O 1
ATOM 1104 N N . GLY A 1 150 ? -9.065 -6.693 19.566 1.00 84.12 150 GLY A N 1
ATOM 1105 C CA . GLY A 1 150 ? -8.675 -8.018 19.097 1.00 84.12 150 GLY A CA 1
ATOM 1106 C C . GLY A 1 150 ? -7.171 -8.094 18.842 1.00 84.12 150 GLY A C 1
ATOM 1107 O O . GLY A 1 150 ? -6.578 -7.147 18.325 1.00 84.12 150 GLY A O 1
ATOM 1108 N N . ASP A 1 151 ? -6.581 -9.253 19.130 1.00 79.56 151 ASP A N 1
ATOM 1109 C CA . ASP A 1 151 ? -5.136 -9.509 19.001 1.00 79.56 151 ASP A CA 1
ATOM 1110 C C . ASP A 1 151 ? -4.605 -9.395 17.566 1.00 79.56 151 ASP A C 1
ATOM 1112 O O . ASP A 1 151 ? -3.413 -9.184 17.352 1.00 79.56 151 ASP A O 1
ATOM 1116 N N . CYS A 1 152 ? -5.484 -9.523 16.568 1.00 73.81 152 CYS A N 1
ATOM 1117 C CA . CYS A 1 152 ? -5.175 -9.239 15.172 1.00 73.81 152 CYS A CA 1
ATOM 1118 C C . CYS A 1 152 ? -5.891 -7.949 14.756 1.00 73.81 152 CYS A C 1
ATOM 1120 O O . CYS A 1 152 ? -7.029 -8.012 14.273 1.00 73.81 152 CYS A O 1
ATOM 1122 N N . PRO A 1 153 ? -5.247 -6.773 14.906 1.00 65.44 153 PRO A N 1
ATOM 1123 C CA . PRO A 1 153 ? -5.854 -5.491 14.575 1.00 65.44 153 PRO A CA 1
ATOM 1124 C C . PRO A 1 153 ? -6.461 -5.437 13.174 1.00 65.44 153 PRO A C 1
ATOM 1126 O O . PRO A 1 153 ? -7.454 -4.735 12.996 1.00 65.44 153 PRO A O 1
ATOM 1129 N N . ALA A 1 154 ? -5.888 -6.196 12.232 1.00 55.34 154 ALA A N 1
ATOM 1130 C CA . ALA A 1 154 ? -6.281 -6.240 10.832 1.00 55.34 154 ALA A CA 1
ATOM 1131 C C . ALA A 1 154 ? -7.566 -7.021 10.533 1.00 55.34 154 ALA A C 1
ATOM 1133 O O . ALA A 1 154 ? -8.278 -6.698 9.586 1.00 55.34 154 ALA A O 1
ATOM 1134 N N . ALA A 1 155 ? -7.880 -8.035 11.339 1.00 62.03 155 ALA A N 1
ATOM 1135 C CA . ALA A 1 155 ? -9.093 -8.840 11.187 1.00 62.03 155 ALA A CA 1
ATOM 1136 C C . ALA A 1 155 ? -10.168 -8.495 12.231 1.00 62.03 155 ALA A C 1
ATOM 1138 O O . ALA A 1 155 ? -11.301 -8.971 12.149 1.00 62.03 155 ALA A O 1
ATOM 1139 N N . SER A 1 156 ? -9.823 -7.680 13.228 1.00 66.19 156 SER A N 1
ATOM 1140 C CA . SER A 1 156 ? -10.685 -7.399 14.368 1.00 66.19 156 SER A CA 1
ATOM 1141 C C . SER A 1 156 ? -11.713 -6.299 14.079 1.00 66.19 156 SER A C 1
ATOM 1143 O O . SER A 1 156 ? -11.370 -5.185 13.675 1.00 66.19 156 SER A O 1
ATOM 1145 N N . ARG A 1 157 ? -12.992 -6.586 14.358 1.00 77.12 157 ARG A N 1
ATOM 1146 C CA . ARG A 1 157 ? -14.051 -5.575 14.507 1.00 77.12 157 ARG A CA 1
ATOM 1147 C C . ARG A 1 157 ? -14.322 -5.362 15.992 1.00 77.12 157 ARG A C 1
ATOM 1149 O O . ARG A 1 157 ? -15.153 -6.055 16.573 1.00 77.12 157 ARG A O 1
ATOM 1156 N N . ASP A 1 158 ? -13.619 -4.413 16.596 1.00 85.19 158 ASP A N 1
ATOM 1157 C CA . ASP A 1 158 ? -13.615 -4.181 18.046 1.00 85.19 158 ASP A CA 1
ATOM 1158 C C . ASP A 1 158 ? -14.021 -2.746 18.436 1.00 85.19 158 ASP A C 1
ATOM 1160 O O . ASP A 1 158 ? -14.603 -2.022 17.621 1.00 85.19 158 ASP A O 1
ATOM 1164 N N . SER A 1 159 ? -13.732 -2.321 19.675 1.00 88.44 159 SER A N 1
ATOM 1165 C CA . SER A 1 159 ? -14.154 -1.022 20.214 1.00 88.44 159 SER A CA 1
ATOM 1166 C C . SER A 1 159 ? -13.702 0.179 19.384 1.00 88.44 159 SER A C 1
ATOM 1168 O O . SER A 1 159 ? -14.305 1.245 19.480 1.00 88.44 159 SER A O 1
ATOM 1170 N N . ARG A 1 160 ? -12.706 0.025 18.503 1.00 80.38 160 ARG A N 1
ATOM 1171 C CA . ARG A 1 160 ? -12.330 1.064 17.529 1.00 80.38 160 ARG A CA 1
ATOM 1172 C C . ARG A 1 160 ? -13.445 1.382 16.523 1.00 80.38 160 ARG A C 1
ATOM 1174 O O . ARG A 1 160 ? -13.458 2.479 15.975 1.00 80.38 160 ARG A O 1
ATOM 1181 N N . GLN A 1 161 ? -14.356 0.441 16.263 1.00 76.94 161 GLN A N 1
ATOM 1182 C CA . GLN A 1 161 ? -15.466 0.587 15.311 1.00 76.94 161 GLN A CA 1
ATOM 1183 C C . GLN A 1 161 ? -16.799 0.894 16.000 1.00 76.94 161 GLN A C 1
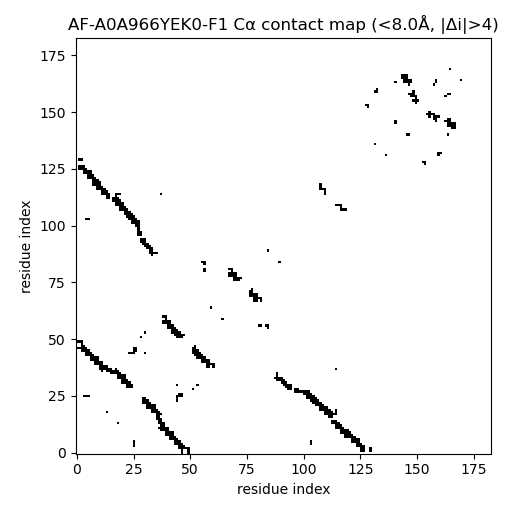ATOM 1185 O O . GLN A 1 161 ? -17.614 1.624 15.443 1.00 76.94 161 GLN A O 1
ATOM 1190 N N . TRP A 1 162 ? -17.036 0.329 17.185 1.00 80.75 162 TRP A N 1
ATOM 1191 C CA . TRP A 1 162 ? -18.343 0.381 17.850 1.00 80.75 162 TRP A CA 1
ATOM 1192 C C . TRP A 1 162 ? -18.311 0.957 19.279 1.00 80.75 162 TRP A C 1
ATOM 1194 O O . TRP A 1 162 ? -19.346 1.009 19.938 1.00 80.75 162 TRP A O 1
ATOM 1204 N N . GLY A 1 163 ? -17.159 1.459 19.737 1.00 86.88 163 GLY A N 1
ATOM 1205 C CA . GLY A 1 163 ? -16.986 2.125 21.032 1.00 86.88 163 GLY A CA 1
ATOM 1206 C C . GLY A 1 163 ? -16.775 1.176 22.219 1.00 86.88 163 GLY A C 1
ATOM 1207 O O . GLY A 1 163 ? -16.634 -0.030 22.039 1.00 86.88 163 GLY A O 1
ATOM 1208 N N . PRO A 1 164 ? -16.684 1.688 23.455 1.00 92.19 164 PRO A N 1
ATOM 1209 C CA . PRO A 1 164 ? -16.538 0.845 24.641 1.00 92.19 164 PRO A CA 1
ATOM 1210 C C . PRO A 1 164 ? -17.805 0.012 24.939 1.00 92.19 164 PRO A C 1
ATOM 1212 O O . PRO A 1 164 ? -18.924 0.422 24.630 1.00 92.19 164 PRO A O 1
ATOM 1215 N N . LEU A 1 165 ? -17.637 -1.156 25.572 1.00 91.75 165 LEU A N 1
ATOM 1216 C CA . LEU A 1 165 ? -18.734 -2.015 26.043 1.00 91.75 165 LEU A CA 1
ATOM 1217 C C . LEU A 1 165 ? -19.068 -1.744 27.509 1.00 91.75 165 LEU A C 1
ATOM 1219 O O . LEU A 1 165 ? -18.147 -1.590 28.306 1.00 91.75 165 LEU A O 1
ATOM 1223 N N . PRO A 1 166 ? -20.344 -1.804 27.926 1.00 95.56 166 PRO A N 1
ATOM 1224 C CA . PRO A 1 166 ? -20.683 -1.799 29.344 1.00 95.56 166 PRO A CA 1
ATOM 1225 C C . PRO A 1 166 ? -20.271 -3.117 30.014 1.00 95.56 166 PRO A C 1
ATOM 1227 O O . PRO A 1 166 ? -20.393 -4.182 29.409 1.00 95.56 166 PRO A O 1
ATOM 1230 N N . ALA A 1 167 ? -19.877 -3.071 31.290 1.00 94.75 167 ALA A N 1
ATOM 1231 C CA . ALA A 1 167 ? -19.446 -4.240 32.066 1.00 94.75 167 ALA A CA 1
ATOM 1232 C C . ALA A 1 167 ? -20.435 -5.419 32.001 1.00 94.75 167 ALA A C 1
ATOM 1234 O O . ALA A 1 167 ? -20.033 -6.569 31.850 1.00 94.75 167 ALA A O 1
ATOM 1235 N N . ARG A 1 168 ? -21.743 -5.128 32.004 1.00 94.38 168 ARG A N 1
ATOM 1236 C CA . ARG A 1 168 ? -22.821 -6.130 31.881 1.00 94.38 168 ARG A CA 1
ATOM 1237 C C . ARG A 1 168 ? -22.819 -6.934 30.572 1.00 94.38 168 ARG A C 1
ATOM 1239 O O . ARG A 1 168 ? -23.512 -7.940 30.497 1.00 94.38 168 ARG A O 1
ATOM 1246 N N . ALA A 1 169 ? -22.127 -6.467 29.531 1.00 93.31 169 ALA A N 1
ATOM 1247 C CA . ALA A 1 169 ? -22.008 -7.179 28.259 1.00 93.31 169 ALA A CA 1
ATOM 1248 C C . ALA A 1 169 ? -20.866 -8.212 28.264 1.00 93.31 169 ALA A C 1
ATOM 1250 O O . ALA A 1 169 ? -20.768 -9.017 27.339 1.00 93.31 169 ALA A O 1
ATOM 1251 N N . ILE A 1 170 ? -20.005 -8.204 29.288 1.00 93.44 170 ILE A N 1
ATOM 1252 C CA . ILE A 1 170 ? -18.905 -9.157 29.430 1.00 93.44 170 ILE A CA 1
ATOM 1253 C C . ILE A 1 170 ? -19.433 -10.427 30.103 1.00 93.44 170 ILE A C 1
ATOM 1255 O O . ILE A 1 170 ? -19.835 -10.406 31.262 1.00 93.44 170 ILE A O 1
ATOM 1259 N N . LEU A 1 171 ? -19.426 -11.543 29.368 1.00 94.38 171 LEU A N 1
ATOM 1260 C CA . LEU A 1 171 ? -19.943 -12.826 29.862 1.00 94.38 171 LEU A CA 1
ATOM 1261 C C . LEU A 1 171 ? -18.953 -13.575 30.767 1.00 94.38 171 LEU A C 1
ATOM 1263 O O . LEU A 1 171 ? -19.368 -14.393 31.584 1.00 94.38 171 LEU A O 1
ATOM 1267 N N . GLY A 1 172 ? -17.652 -13.323 30.624 1.00 92.19 172 GLY A N 1
ATOM 1268 C CA . GLY A 1 172 ? -16.617 -13.976 31.420 1.00 92.19 172 GLY A CA 1
ATOM 1269 C C . GLY A 1 172 ? -15.228 -13.874 30.797 1.00 92.19 172 GLY A C 1
ATOM 1270 O O . GLY A 1 172 ? -15.046 -13.280 29.734 1.00 92.19 172 GLY A O 1
ATOM 1271 N N . GLN A 1 173 ? -14.245 -14.464 31.475 1.00 91.81 173 GLN A N 1
ATOM 1272 C CA . GLN A 1 173 ? -12.861 -14.548 31.013 1.00 91.81 173 GLN A CA 1
ATOM 1273 C C . GLN A 1 173 ? -12.630 -15.865 30.265 1.00 91.81 173 GLN A C 1
ATOM 1275 O O . GLN A 1 173 ? -13.000 -16.935 30.747 1.00 91.81 173 GLN A O 1
ATOM 1280 N N . VAL A 1 174 ? -11.976 -15.796 29.105 1.00 88.62 174 VAL A N 1
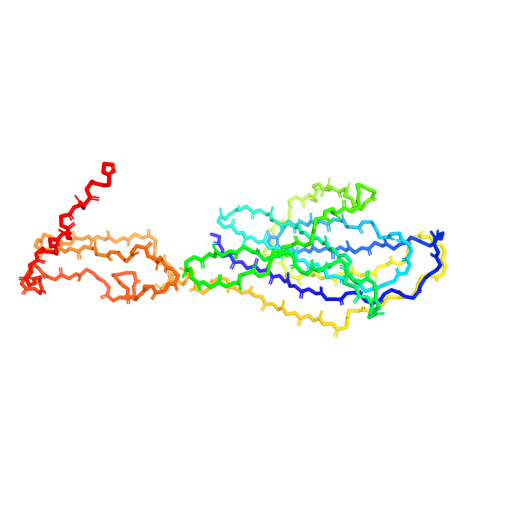ATOM 1281 C CA . VAL A 1 174 ? -11.513 -16.995 28.397 1.00 88.62 174 VAL A CA 1
ATOM 1282 C C . VAL A 1 174 ? -10.324 -17.580 29.159 1.00 88.62 174 VAL A C 1
ATOM 1284 O O . VAL A 1 174 ? -9.312 -16.906 29.344 1.00 88.62 174 VAL A O 1
ATOM 1287 N N . ILE A 1 175 ? -10.441 -18.832 29.603 1.00 90.44 175 ILE A N 1
ATOM 1288 C CA . ILE A 1 175 ? -9.346 -19.566 30.248 1.00 90.44 175 ILE A CA 1
ATOM 1289 C C . ILE A 1 175 ? -8.532 -20.252 29.141 1.00 90.44 175 ILE A C 1
ATOM 1291 O O . ILE A 1 175 ? -9.102 -21.059 28.401 1.00 90.44 175 ILE A O 1
ATOM 1295 N N . PRO A 1 176 ? -7.228 -19.953 28.993 1.00 77.44 176 PRO A N 1
ATOM 1296 C CA . PRO A 1 176 ? -6.393 -20.629 28.009 1.00 77.44 176 PRO A CA 1
ATOM 1297 C C . PRO A 1 176 ? -6.347 -22.139 28.291 1.00 77.44 176 PRO A C 1
ATOM 1299 O O . PRO A 1 176 ? -6.321 -22.533 29.462 1.00 77.44 176 PRO A O 1
ATOM 1302 N N . PRO A 1 177 ? -6.293 -23.005 27.263 1.00 77.31 177 PRO A N 1
ATOM 1303 C CA . PRO A 1 177 ? -6.034 -24.420 27.489 1.00 77.31 177 PRO A CA 1
ATOM 1304 C C . PRO A 1 177 ? -4.689 -24.584 28.208 1.00 77.31 177 PRO A C 1
ATOM 1306 O O . PRO A 1 177 ? -3.716 -23.902 27.878 1.00 77.31 177 PRO A O 1
ATOM 1309 N N . ALA A 1 178 ? -4.638 -25.476 29.203 1.00 75.12 178 ALA A N 1
ATOM 1310 C CA . ALA A 1 178 ? -3.415 -25.754 29.949 1.00 75.12 178 ALA A CA 1
ATOM 1311 C C . ALA A 1 178 ? -2.283 -26.080 28.966 1.00 75.12 178 ALA A C 1
ATOM 1313 O O . ALA A 1 178 ? -2.432 -26.958 28.112 1.00 75.12 178 ALA A O 1
ATOM 1314 N N . SER A 1 179 ? -1.165 -25.359 29.064 1.00 59.50 179 SER A N 1
ATOM 1315 C CA . SER A 1 179 ? -0.005 -25.621 28.226 1.00 59.50 179 SER A CA 1
ATOM 1316 C C . SER A 1 179 ? 0.468 -27.048 28.496 1.00 59.50 179 SER A C 1
ATOM 1318 O O . SER A 1 179 ? 0.970 -27.373 29.570 1.00 59.50 179 SER A O 1
ATOM 1320 N N . THR A 1 180 ? 0.299 -27.936 27.518 1.00 50.69 180 THR A N 1
ATOM 1321 C CA . THR A 1 180 ? 0.993 -29.220 27.535 1.00 50.69 180 THR A CA 1
ATOM 1322 C C . THR A 1 180 ? 2.475 -28.908 27.402 1.00 50.69 180 THR A C 1
ATOM 1324 O O . THR A 1 180 ? 2.950 -28.612 26.303 1.00 50.69 180 THR A O 1
ATOM 1327 N N . SER A 1 181 ? 3.206 -28.925 28.517 1.00 45.28 181 SER A N 1
ATOM 1328 C CA . SER A 1 181 ? 4.659 -28.946 28.470 1.00 45.28 181 SER A CA 1
ATOM 1329 C C . SER A 1 181 ? 5.062 -30.228 27.746 1.00 45.28 181 SER A C 1
ATOM 1331 O O . SER A 1 181 ? 4.887 -31.341 28.243 1.00 45.28 181 SER A O 1
ATOM 1333 N N . LYS A 1 182 ? 5.539 -30.083 26.509 1.00 46.59 182 LYS A N 1
ATOM 1334 C CA . LYS A 1 182 ? 6.267 -31.163 25.851 1.00 46.59 182 LYS A CA 1
ATOM 1335 C C . LYS A 1 182 ? 7.584 -31.306 26.613 1.00 46.59 182 LYS A C 1
ATOM 1337 O O . LYS A 1 182 ? 8.417 -30.404 26.561 1.00 46.59 182 LYS A O 1
ATOM 1342 N N . ARG A 1 183 ? 7.677 -32.375 27.405 1.00 39.38 183 ARG A N 1
ATOM 1343 C CA . ARG A 1 183 ? 8.941 -32.932 27.891 1.00 39.38 183 ARG A CA 1
ATOM 1344 C C . ARG A 1 183 ? 9.678 -33.605 26.742 1.00 39.38 183 ARG A C 1
ATOM 1346 O O . ARG A 1 183 ? 8.976 -34.135 25.850 1.00 39.38 183 ARG A O 1
#

Nearest PDB structures (foldseek):
  1h30-assembly1_A  TM=2.899E-01  e=2.620E+00  Homo sapiens
  3asi-assembly1_A  TM=2.119E-01  e=2.232E+00  Bos taurus
  3qcw-assembly2_B  TM=3.137E-01  e=7.617E+00  Bos taurus
  8huy-assembly1_B  TM=2.616E-01  e=8.035E+00  Burkholderia
  5mc9-assembly1_A  TM=1.630E-01  e=6.490E+00  Mus musculus

Solvent-accessible surface area (backbone atoms only — not comparable to full-atom values): 11219 Å² total; per-residue (Å²): 127,78,32,32,31,39,37,37,32,38,44,33,54,31,52,79,83,13,29,34,39,38,40,40,32,39,81,38,39,45,40,45,36,44,42,70,29,44,48,39,32,39,37,38,39,24,33,53,94,80,39,84,48,73,54,58,42,77,47,70,65,89,87,80,54,76,74,81,48,62,47,78,56,96,89,39,81,39,77,48,81,72,87,72,60,61,74,86,36,69,51,86,51,90,54,75,84,52,94,52,91,41,71,75,44,77,48,78,43,61,77,35,70,78,43,48,73,44,78,79,39,79,45,79,48,60,54,77,65,68,65,55,72,66,94,58,87,74,81,89,74,56,87,69,43,45,79,52,78,47,96,49,62,76,81,42,90,34,26,82,79,75,44,63,42,52,55,89,76,62,89,76,82,88,76,76,78,79,80,78,76,82,126

Secondary structure (DSSP, 8-state):
---EEEEEEEEEE--TT-EEEEEEEETTEEEEEEEESSEEEEEEEEEETTEEEEEEEEEPPTT-PPPPPEEEETTEEEEPPPS---GGGEE--PPP--SS-PPPEEEEEEEESS-EEEEEEEEEEE-GGG--STT-------TTEE----SSTTT---HHHH-PEEGGG---PPPPPP-----

pLDDT: mean 72.83, std 17.06, range [39.38, 95.81]

Radius of gyration: 22.63 Å; Cα contacts (8 Å, |Δi|>4): 337; chains: 1; bounding box: 46×54×60 Å